Protein AF-A0A9P9Z8H8-F1 (afdb_monomer)

Foldseek 3Di:
DQAAAWAALCWADDPNDIFHDDPPPVQLNTDHDDDCPPPDWAFDPPDDADPFKTKTWDWDDQDGRRRWTKIWIWMWGADPVFGIKIKIKIFTQDQFWGFGKDKDWDWWAQPDQFQQQKKKAFQFQKKFDADPRNRAGDDMDGCPPHLNDRNVIDGCHPPFFFIKTFPGDADPVQKGWMWIAHPVGKTKIKIWHNQQGIWGWGQQCVVPPCGRSTITTMRMSADHNCSHVVGRTDTAHNRRMDMIMMRMDID

Nearest PDB structures (foldseek):
  3mwx-assembly2_B  TM=8.597E-01  e=5.877E-17  Bacillus subtilis
  4rnl-assembly4_D  TM=8.341E-01  e=2.582E-16  Streptomyces platensis
  3k25-assembly2_B  TM=8.579E-01  e=5.262E-13  Synechocystis sp. PCC 6803

Structure (mmCIF, N/CA/C/O backbone):
data_AF-A0A9P9Z8H8-F1
#
_entry.id   AF-A0A9P9Z8H8-F1
#
loop_
_atom_site.group_PDB
_atom_site.id
_atom_site.type_symbol
_atom_site.label_atom_id
_atom_site.label_alt_id
_atom_site.label_comp_id
_atom_site.label_asym_id
_atom_site.label_entity_id
_atom_site.label_seq_id
_atom_site.pdbx_PDB_ins_code
_atom_site.Cartn_x
_atom_site.Cartn_y
_atom_site.Cartn_z
_atom_site.occupancy
_atom_site.B_iso_or_equiv
_atom_site.auth_seq_id
_atom_site.auth_comp_id
_atom_site.auth_asym_id
_atom_site.auth_atom_id
_atom_site.pdbx_PDB_model_num
ATOM 1 N N . MET A 1 1 ? -2.712 4.284 6.615 1.00 96.50 1 MET A N 1
ATOM 2 C CA . MET A 1 1 ? -3.170 3.748 7.923 1.00 96.50 1 MET A CA 1
ATOM 3 C C . MET A 1 1 ? -4.263 4.639 8.487 1.00 96.50 1 MET A C 1
ATOM 5 O O . MET A 1 1 ? -4.070 5.852 8.499 1.00 96.50 1 MET A O 1
ATOM 9 N N . PRO A 1 2 ? -5.379 4.079 8.964 1.00 97.75 2 PRO A N 1
ATOM 10 C CA . PRO A 1 2 ? -5.601 2.647 9.173 1.00 97.75 2 PRO A CA 1
ATOM 11 C C . PRO A 1 2 ? -6.270 1.931 7.987 1.00 97.75 2 PRO A C 1
ATOM 13 O O . PRO A 1 2 ? -6.744 0.814 8.137 1.00 97.75 2 PRO A O 1
ATOM 16 N N . TRP A 1 3 ? -6.279 2.551 6.804 1.00 98.38 3 TRP A N 1
ATOM 17 C CA . TRP A 1 3 ? -6.536 1.875 5.531 1.00 98.38 3 TRP A CA 1
ATOM 18 C C . TRP A 1 3 ? -5.570 2.384 4.440 1.00 98.38 3 TRP A C 1
ATOM 20 O O . TRP A 1 3 ? -5.043 3.505 4.574 1.00 98.38 3 TRP A O 1
ATOM 30 N N . PRO A 1 4 ? -5.271 1.568 3.411 1.00 97.44 4 PRO A N 1
ATOM 31 C CA . PRO A 1 4 ? -4.693 2.004 2.143 1.00 97.44 4 PRO A CA 1
ATOM 32 C C . PRO A 1 4 ? -5.787 2.502 1.191 1.00 97.44 4 PRO A C 1
ATOM 34 O O . PRO A 1 4 ? -6.950 2.133 1.333 1.00 97.44 4 PRO A O 1
ATOM 37 N N . ASN A 1 5 ? -5.407 3.275 0.173 1.00 97.25 5 ASN A N 1
ATOM 38 C CA . ASN A 1 5 ? -6.319 3.692 -0.894 1.00 97.25 5 ASN A CA 1
ATOM 39 C C . ASN A 1 5 ? -7.628 4.325 -0.365 1.00 97.25 5 ASN A C 1
ATOM 41 O O . ASN A 1 5 ? -7.611 5.051 0.633 1.00 97.25 5 ASN A O 1
ATOM 45 N N . ARG A 1 6 ? -8.741 4.128 -1.075 1.00 98.12 6 ARG A N 1
ATOM 46 C CA . ARG A 1 6 ? -9.983 4.9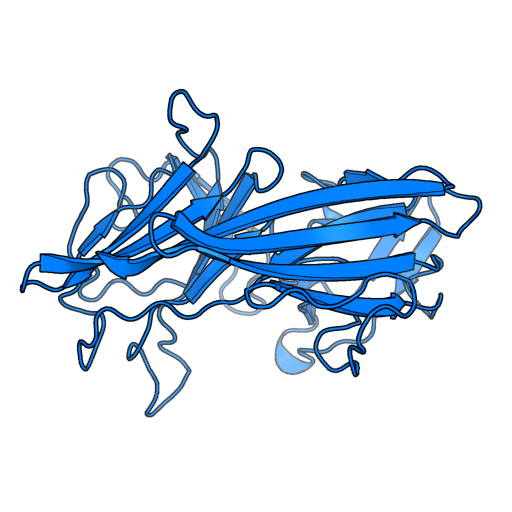03 -0.958 1.00 98.12 6 ARG A CA 1
ATOM 47 C C . ARG A 1 6 ? -11.018 4.237 -0.059 1.00 98.12 6 ARG A C 1
ATOM 49 O O . ARG A 1 6 ? -11.001 3.028 0.113 1.00 98.12 6 ARG A O 1
ATOM 56 N N . VAL A 1 7 ? -11.937 5.051 0.452 1.00 98.56 7 VAL A N 1
ATOM 57 C CA . VAL A 1 7 ? -13.239 4.669 1.007 1.00 98.56 7 VAL A CA 1
ATOM 58 C C . VAL A 1 7 ? -14.295 5.529 0.325 1.00 98.56 7 VAL A C 1
ATOM 60 O O . VAL A 1 7 ? -14.275 6.760 0.462 1.00 98.56 7 VAL A O 1
ATOM 63 N N . GLY A 1 8 ? -15.202 4.890 -0.408 1.00 98.44 8 GLY A N 1
ATOM 64 C CA . GLY A 1 8 ? -16.271 5.555 -1.144 1.00 98.44 8 GLY A CA 1
ATOM 65 C C . GLY A 1 8 ? -17.168 6.383 -0.227 1.00 98.44 8 GLY A C 1
ATOM 66 O O . GLY A 1 8 ? -17.644 5.909 0.802 1.00 98.44 8 GLY A O 1
ATOM 67 N N . ASP A 1 9 ? -17.358 7.656 -0.574 1.00 98.25 9 ASP A N 1
ATOM 68 C CA . ASP A 1 9 ? -18.143 8.647 0.178 1.00 98.25 9 ASP A CA 1
ATOM 69 C C . ASP A 1 9 ? -17.645 8.875 1.618 1.00 98.25 9 ASP A C 1
ATOM 71 O O . ASP A 1 9 ? -18.304 9.545 2.415 1.00 98.25 9 ASP A O 1
ATOM 75 N N . GLY A 1 10 ? -16.471 8.332 1.967 1.00 98.06 10 GLY A N 1
ATOM 76 C CA . GLY A 1 10 ? -15.985 8.265 3.342 1.00 98.06 10 GLY A CA 1
ATOM 77 C C . GLY A 1 10 ? -16.920 7.488 4.274 1.00 98.06 10 GLY A C 1
ATOM 78 O O . GLY A 1 10 ? -16.777 7.600 5.487 1.00 98.06 10 GLY A O 1
ATOM 79 N N . ARG A 1 11 ? -17.888 6.735 3.740 1.00 98.25 11 ARG A N 1
ATOM 80 C CA . ARG A 1 11 ? -18.937 6.068 4.514 1.00 98.25 11 ARG A CA 1
ATOM 81 C C . ARG A 1 11 ? -18.700 4.583 4.572 1.00 98.25 11 ARG A C 1
ATOM 83 O O . ARG A 1 11 ? -18.475 3.948 3.550 1.00 98.25 11 ARG A O 1
ATOM 90 N N . TRP A 1 12 ? -18.819 4.021 5.760 1.00 98.12 12 TRP A N 1
ATOM 91 C CA . TRP A 1 12 ? -18.720 2.585 5.960 1.00 98.12 12 TRP A CA 1
ATOM 92 C C . TRP A 1 12 ? -19.529 2.170 7.188 1.00 98.12 12 TRP A C 1
ATOM 94 O O . TRP A 1 12 ? -19.968 3.015 7.968 1.00 98.12 12 TRP A O 1
ATOM 104 N N . THR A 1 13 ? -19.781 0.874 7.342 1.00 97.69 13 THR A N 1
ATOM 105 C CA . THR A 1 13 ? -20.600 0.352 8.439 1.00 97.69 13 THR A CA 1
ATOM 106 C C . THR A 1 13 ? -19.778 -0.605 9.275 1.00 97.69 13 THR A C 1
ATOM 108 O O . THR A 1 13 ? -19.249 -1.590 8.767 1.00 97.69 13 THR A O 1
ATOM 111 N N . TRP A 1 14 ? -19.731 -0.352 10.578 1.00 94.88 14 TRP A N 1
ATOM 112 C CA . TRP A 1 14 ? -19.123 -1.256 11.539 1.00 94.88 14 TRP A CA 1
ATOM 113 C C . TRP A 1 14 ? -20.177 -1.780 12.502 1.00 94.88 14 TRP A C 1
ATOM 115 O O . TRP A 1 14 ? -20.771 -1.006 13.250 1.00 94.88 14 TRP A O 1
ATOM 125 N N . ARG A 1 15 ? -20.420 -3.098 12.479 1.00 92.31 15 ARG A N 1
ATOM 126 C CA . ARG A 1 15 ? -21.371 -3.783 13.379 1.00 92.31 15 ARG A CA 1
ATOM 127 C C . ARG A 1 15 ? -22.744 -3.089 13.468 1.00 92.31 15 ARG A C 1
ATOM 129 O O . ARG A 1 15 ? -23.334 -2.993 14.537 1.00 92.31 15 ARG A O 1
ATOM 136 N N . GLY A 1 16 ? -23.245 -2.601 12.332 1.00 94.88 16 GLY A N 1
ATOM 137 C CA . GLY A 1 16 ? -24.537 -1.910 12.232 1.00 94.88 16 GLY A CA 1
ATOM 138 C C . GLY A 1 16 ? -24.500 -0.400 12.493 1.00 94.88 16 GLY A C 1
ATOM 139 O O . GLY A 1 16 ? -25.505 0.265 12.263 1.00 94.88 16 GLY A O 1
ATOM 140 N N . THR A 1 17 ? -23.359 0.161 12.898 1.00 95.88 17 THR A N 1
ATOM 141 C CA . THR A 1 17 ? -23.181 1.605 13.102 1.00 95.88 17 THR A CA 1
ATOM 142 C C . THR A 1 17 ? -22.517 2.236 11.882 1.00 95.88 17 THR A C 1
ATOM 144 O O . THR A 1 17 ? -21.439 1.808 11.463 1.00 95.88 17 THR A O 1
ATOM 147 N N . GLU A 1 18 ? -23.147 3.265 11.315 1.00 97.69 18 GLU A N 1
ATOM 148 C CA . GLU A 1 18 ? -22.551 4.058 10.237 1.00 97.69 18 GLU A CA 1
ATOM 149 C C . GLU A 1 18 ? -21.387 4.906 10.765 1.00 97.69 18 GLU A C 1
ATOM 151 O O . GLU A 1 18 ? -21.460 5.524 11.826 1.00 97.69 18 GLU A O 1
ATOM 156 N N . GLN A 1 19 ? -20.306 4.930 9.996 1.00 98.31 19 GLN A N 1
ATOM 157 C CA . GLN A 1 19 ? -19.106 5.709 10.240 1.00 98.31 19 GLN A CA 1
ATOM 158 C C . GLN A 1 19 ? -18.888 6.662 9.060 1.00 98.31 19 GLN A C 1
ATOM 160 O O . GLN A 1 19 ? -19.011 6.258 7.903 1.00 98.31 19 GLN A O 1
ATOM 165 N N . GLN A 1 20 ? -18.532 7.917 9.348 1.00 98.25 20 GLN A N 1
ATOM 166 C CA . GLN A 1 20 ? -18.258 8.947 8.341 1.00 98.25 20 GLN A CA 1
ATOM 167 C C . GLN A 1 20 ? -16.854 9.525 8.530 1.00 98.25 20 GLN A C 1
ATOM 169 O O . GLN A 1 20 ? -16.589 10.260 9.479 1.00 98.25 20 GLN A O 1
ATOM 174 N N . LEU A 1 21 ? -15.973 9.217 7.585 1.00 98.25 21 LEU A N 1
ATOM 175 C CA . LEU A 1 21 ? -14.621 9.751 7.468 1.00 98.25 21 LEU A CA 1
ATOM 176 C C . LEU A 1 21 ? -14.630 11.092 6.713 1.00 98.25 21 LEU A C 1
ATOM 178 O O . LEU A 1 21 ? -15.488 11.300 5.844 1.00 98.25 21 LEU A O 1
ATOM 182 N N . PRO A 1 22 ? -13.668 11.993 6.984 1.00 96.38 22 PRO A N 1
ATOM 183 C CA . PRO A 1 22 ? -13.476 13.192 6.178 1.00 96.38 22 PRO A CA 1
ATOM 184 C C . PRO A 1 22 ? -13.029 12.831 4.754 1.00 96.38 22 PRO A C 1
ATOM 186 O O . PRO A 1 22 ? -12.204 11.941 4.550 1.00 96.38 22 PRO A O 1
ATOM 189 N N . LEU A 1 23 ? -13.545 13.555 3.759 1.00 97.75 23 LEU A N 1
ATOM 190 C CA . LEU A 1 23 ? -13.156 13.371 2.360 1.00 97.75 23 LEU A CA 1
ATOM 191 C C . LEU A 1 23 ? -11.828 14.082 2.087 1.00 97.75 23 LEU A C 1
ATOM 193 O O . LEU A 1 23 ? -11.781 15.310 2.035 1.00 97.75 23 LEU A O 1
ATOM 197 N N . SER A 1 24 ? -10.756 13.314 1.891 1.00 96.00 24 SER A N 1
ATOM 198 C CA . SER A 1 24 ? -9.452 13.844 1.468 1.00 96.00 24 SER A CA 1
ATOM 199 C C . SER A 1 24 ? -9.319 13.971 -0.053 1.00 96.00 24 SER A C 1
ATOM 201 O O . SER A 1 24 ? -8.452 14.701 -0.525 1.00 96.00 24 SER A O 1
ATOM 203 N N . GLU A 1 25 ? -10.220 13.349 -0.823 1.00 96.00 25 GLU A N 1
ATOM 204 C CA . GLU A 1 25 ? -10.397 13.571 -2.263 1.00 96.00 25 GLU A CA 1
ATOM 205 C C . GLU A 1 25 ? -11.829 14.081 -2.550 1.00 96.00 25 GLU A C 1
ATOM 207 O O . GLU A 1 25 ? -12.668 13.314 -3.037 1.00 96.00 25 GLU A O 1
ATOM 212 N N . PRO A 1 26 ? -12.166 15.358 -2.266 1.00 96.62 26 PRO A N 1
ATOM 213 C CA . PRO A 1 26 ? -13.536 15.860 -2.415 1.00 96.62 26 PRO A CA 1
ATOM 214 C C . PRO A 1 26 ? -14.097 15.714 -3.835 1.00 96.62 26 PRO A C 1
ATOM 216 O O . PRO A 1 26 ? -15.251 15.328 -3.995 1.00 96.62 26 PRO A O 1
ATOM 219 N N . GLY A 1 27 ? -13.269 15.947 -4.862 1.00 96.69 27 GLY A N 1
ATOM 220 C CA . GLY A 1 27 ? -13.677 15.840 -6.269 1.00 96.69 27 GLY A CA 1
ATOM 221 C C . GLY A 1 27 ? -14.069 14.424 -6.703 1.00 96.69 27 GLY A C 1
ATOM 222 O O . GLY A 1 27 ? -14.924 14.276 -7.565 1.00 96.69 27 GLY A O 1
ATOM 223 N N . ARG A 1 28 ? -13.505 13.387 -6.068 1.00 96.12 28 ARG A N 1
ATOM 224 C CA . ARG A 1 28 ? -13.853 11.970 -6.308 1.00 96.12 28 ARG A CA 1
ATOM 225 C C . ARG A 1 28 ? -14.801 11.400 -5.248 1.00 96.12 28 ARG A C 1
ATOM 227 O O . ARG A 1 28 ? -15.210 10.241 -5.323 1.00 96.12 28 ARG A O 1
ATOM 234 N N . ARG A 1 29 ? -15.151 12.222 -4.252 1.00 97.94 29 ARG A N 1
ATOM 235 C CA . ARG A 1 29 ? -15.959 11.864 -3.082 1.00 97.94 29 ARG A CA 1
ATOM 236 C C . ARG A 1 29 ? -15.398 10.655 -2.334 1.00 97.94 29 ARG A C 1
ATOM 238 O O . ARG A 1 29 ? -16.140 9.722 -2.041 1.00 97.94 29 ARG A O 1
ATOM 245 N N . ASN A 1 30 ? -14.103 10.659 -2.026 1.00 98.25 30 ASN A N 1
ATOM 246 C CA . ASN A 1 30 ? -13.465 9.570 -1.281 1.00 98.25 30 ASN A CA 1
ATOM 247 C C . ASN A 1 30 ? -12.693 10.078 -0.060 1.00 98.25 30 ASN A C 1
ATOM 249 O O . ASN A 1 30 ? -12.133 11.179 -0.065 1.00 98.25 30 ASN A O 1
ATOM 253 N N . ALA A 1 31 ? -12.612 9.234 0.969 1.00 98.19 31 ALA A N 1
ATOM 254 C CA . ALA A 1 31 ? -11.577 9.332 1.992 1.00 98.19 31 ALA A CA 1
ATOM 255 C C . ALA A 1 31 ? -10.401 8.435 1.581 1.00 98.19 31 ALA A C 1
ATOM 257 O O . ALA A 1 31 ? -10.564 7.228 1.434 1.00 98.19 31 ALA A O 1
ATOM 258 N N . SER A 1 32 ? -9.223 9.012 1.368 1.00 97.38 32 SER A N 1
ATOM 259 C CA . SER A 1 32 ? -8.057 8.319 0.814 1.00 97.38 32 SER A CA 1
ATOM 260 C C . SER A 1 32 ? -6.837 8.371 1.739 1.00 97.38 32 SER A C 1
ATOM 262 O O . SER A 1 32 ? -6.521 9.423 2.302 1.00 97.38 32 SER A O 1
ATOM 264 N N . HIS A 1 33 ? -6.143 7.233 1.850 1.00 96.19 33 HIS A N 1
ATOM 265 C CA . HIS A 1 33 ? -4.861 7.024 2.541 1.00 96.19 33 HIS A CA 1
ATOM 266 C C . HIS A 1 33 ? -4.849 7.207 4.067 1.00 96.19 33 HIS A C 1
ATOM 268 O O . HIS A 1 33 ? -3.806 7.494 4.669 1.00 96.19 33 HIS A O 1
ATOM 274 N N . GLY A 1 34 ? -5.973 6.937 4.727 1.00 97.25 34 GLY A N 1
ATOM 275 C CA . GLY A 1 34 ? -6.014 6.871 6.181 1.00 97.25 34 GLY A CA 1
ATOM 276 C C . GLY A 1 34 ? -5.983 8.230 6.884 1.00 97.25 34 GLY A C 1
ATOM 277 O O . GLY A 1 34 ? -6.296 9.264 6.305 1.00 97.25 34 GLY A O 1
ATOM 278 N N . LEU A 1 35 ? -5.611 8.215 8.165 1.00 97.94 35 LEU A N 1
ATOM 279 C CA . LEU A 1 35 ? -5.764 9.349 9.089 1.00 97.94 35 LEU A CA 1
ATOM 280 C C . LEU A 1 35 ? -4.435 9.940 9.576 1.00 97.94 35 LEU A C 1
ATOM 282 O O . LEU A 1 35 ? -4.425 11.001 10.189 1.00 97.94 35 LEU A O 1
ATOM 286 N N . VAL A 1 36 ? -3.309 9.267 9.315 1.00 97.56 36 VAL A N 1
ATOM 287 C CA . VAL A 1 36 ? -1.993 9.648 9.871 1.00 97.56 36 VAL A CA 1
ATOM 288 C C . VAL A 1 36 ? -0.944 10.007 8.817 1.00 97.56 36 VAL A C 1
ATOM 290 O O . VAL A 1 36 ? 0.220 10.202 9.160 1.00 97.56 36 VAL A O 1
ATOM 293 N N . ARG A 1 37 ? -1.335 10.131 7.538 1.00 94.69 37 ARG A N 1
ATOM 294 C CA . ARG A 1 37 ? -0.424 10.494 6.433 1.00 94.69 37 ARG A CA 1
ATOM 295 C C . ARG A 1 37 ? 0.262 11.848 6.651 1.00 94.69 37 ARG A C 1
ATOM 297 O O . ARG A 1 37 ? 1.415 12.008 6.274 1.00 94.69 37 ARG A O 1
ATOM 304 N N . TRP A 1 38 ? -0.444 12.800 7.260 1.00 94.25 38 TRP A N 1
ATOM 305 C CA . TRP A 1 38 ? 0.055 14.154 7.542 1.00 94.25 38 TRP A CA 1
ATOM 306 C C . TRP A 1 38 ? 0.352 14.396 9.025 1.00 94.25 38 TRP A C 1
ATOM 308 O O . TRP A 1 38 ? 0.641 15.522 9.422 1.00 94.25 38 TRP A O 1
ATOM 318 N N . ALA A 1 39 ? 0.258 13.360 9.861 1.00 96.75 39 ALA A N 1
ATOM 319 C CA . ALA A 1 39 ? 0.579 13.482 11.274 1.00 96.75 39 ALA A CA 1
ATOM 320 C C . ALA A 1 39 ? 2.099 13.568 11.474 1.00 96.75 39 ALA A C 1
ATOM 322 O O . ALA A 1 39 ? 2.874 13.006 10.701 1.00 96.75 39 ALA A O 1
ATOM 323 N N . SER A 1 40 ? 2.539 14.241 12.536 1.00 97.00 40 SER A N 1
ATOM 324 C CA . SER A 1 40 ? 3.948 14.230 12.930 1.00 97.00 40 SER A CA 1
ATOM 325 C C . SER A 1 40 ? 4.272 12.951 13.695 1.00 97.00 40 SER A C 1
ATOM 327 O O . SER A 1 40 ? 3.820 12.762 14.824 1.00 97.00 40 SER A O 1
ATOM 329 N N . TRP A 1 41 ? 5.091 12.100 13.090 1.00 97.75 41 TRP A N 1
ATOM 330 C CA . TRP A 1 41 ? 5.642 10.912 13.730 1.00 97.75 41 TRP A CA 1
ATOM 331 C C . TRP A 1 41 ? 6.866 11.290 14.563 1.00 97.75 41 TRP A C 1
ATOM 333 O O . TRP A 1 41 ? 7.644 12.162 14.173 1.00 97.75 41 TRP A O 1
ATOM 343 N N . ARG A 1 42 ? 7.033 10.662 15.726 1.00 97.25 42 ARG A N 1
ATOM 344 C CA . ARG A 1 42 ? 8.134 10.955 16.657 1.00 97.25 42 ARG A CA 1
ATOM 345 C C . ARG A 1 42 ? 8.891 9.681 17.009 1.00 97.25 42 ARG A C 1
ATOM 347 O O . ARG A 1 42 ? 8.273 8.621 16.990 1.00 97.25 42 ARG A O 1
ATOM 354 N N . PRO A 1 43 ? 10.183 9.754 17.366 1.00 96.69 43 PRO A N 1
ATOM 355 C CA . PRO A 1 43 ? 10.881 8.612 17.945 1.00 96.69 43 PRO A CA 1
ATOM 356 C C . PRO A 1 43 ? 10.085 8.016 19.111 1.00 96.69 43 PRO A C 1
ATOM 358 O O . PRO A 1 43 ? 9.547 8.760 19.936 1.00 96.69 43 PRO A O 1
ATOM 361 N N . VAL A 1 44 ? 9.982 6.688 19.163 1.00 95.06 44 VAL A N 1
ATOM 362 C CA . VAL A 1 44 ? 9.289 6.003 20.262 1.00 95.06 44 VAL A CA 1
ATOM 363 C C . VAL A 1 44 ? 10.181 6.056 21.511 1.00 95.06 44 VAL A C 1
ATOM 365 O O . VAL A 1 44 ? 11.302 5.560 21.439 1.00 95.06 44 VAL A O 1
ATOM 368 N N . PRO A 1 45 ? 9.728 6.631 22.646 1.00 85.94 45 PRO A N 1
ATOM 369 C CA . PRO A 1 45 ? 10.594 6.888 23.805 1.00 85.94 45 PRO A CA 1
ATOM 370 C C . PRO A 1 45 ? 11.317 5.655 24.361 1.00 85.94 45 PRO A C 1
ATOM 372 O O . PRO A 1 45 ? 12.471 5.759 24.763 1.00 85.94 45 PRO A O 1
ATOM 375 N N . ASP A 1 46 ? 10.659 4.494 24.337 1.00 87.81 46 ASP A N 1
ATOM 376 C CA . ASP A 1 46 ? 11.185 3.241 24.896 1.00 87.81 46 ASP A CA 1
ATOM 377 C C . ASP A 1 46 ? 11.919 2.371 23.860 1.00 87.81 46 ASP A C 1
ATOM 379 O O . ASP A 1 46 ? 12.269 1.224 24.134 1.00 87.81 46 ASP A O 1
ATOM 383 N N . VAL A 1 47 ? 12.152 2.898 22.653 1.00 89.19 47 VAL A N 1
ATOM 384 C CA . VAL A 1 47 ? 12.914 2.225 21.597 1.00 89.19 47 VAL A CA 1
ATOM 385 C C . VAL A 1 47 ? 14.116 3.092 21.252 1.00 89.19 47 VAL A C 1
ATOM 387 O O . VAL A 1 47 ? 14.007 4.073 20.516 1.00 89.19 47 VAL A O 1
ATOM 390 N N . ALA A 1 48 ? 15.279 2.726 21.794 1.00 84.00 48 ALA A N 1
ATOM 391 C CA . ALA A 1 48 ? 16.524 3.406 21.465 1.00 84.00 48 ALA A CA 1
ATOM 392 C C . ALA A 1 48 ? 16.827 3.259 19.959 1.00 84.00 48 ALA A C 1
ATOM 394 O O . ALA A 1 48 ? 16.680 2.157 19.420 1.00 84.00 48 ALA A O 1
ATOM 395 N N . PRO A 1 49 ? 17.243 4.336 19.268 1.00 83.31 49 PRO A N 1
ATOM 396 C CA . PRO A 1 49 ? 17.720 4.221 17.897 1.00 83.31 49 PRO A CA 1
ATOM 397 C C . PRO A 1 49 ? 18.978 3.347 17.854 1.00 83.31 49 PRO A C 1
ATOM 399 O O . PRO A 1 49 ? 19.821 3.416 18.751 1.00 83.31 49 PRO A O 1
ATOM 402 N N . ALA A 1 50 ? 19.095 2.541 16.803 1.00 89.25 50 ALA A N 1
ATOM 403 C CA . ALA A 1 50 ? 20.330 1.845 16.464 1.00 89.25 50 ALA A CA 1
ATOM 404 C C . ALA A 1 50 ? 21.103 2.660 15.415 1.00 89.25 50 ALA A C 1
ATOM 406 O O . ALA A 1 50 ? 20.561 3.602 14.835 1.00 89.25 50 ALA A O 1
ATOM 407 N N . GLU A 1 51 ? 22.360 2.298 15.150 1.00 92.88 51 GLU A N 1
ATOM 408 C CA . GLU A 1 51 ? 23.158 2.955 14.100 1.00 92.88 51 GLU A CA 1
ATOM 409 C C . GLU A 1 51 ? 22.507 2.834 12.713 1.00 92.88 51 GLU A C 1
ATOM 411 O O . GLU A 1 51 ? 22.632 3.730 11.881 1.00 92.88 51 GLU A O 1
ATOM 416 N N . ASP A 1 52 ? 21.774 1.747 12.487 1.00 96.06 52 ASP A N 1
ATOM 417 C CA . ASP A 1 52 ? 21.185 1.354 11.215 1.00 96.06 52 ASP A CA 1
ATOM 418 C C . ASP A 1 52 ? 19.652 1.251 11.263 1.00 96.06 52 ASP A C 1
ATOM 420 O O . ASP A 1 52 ? 19.033 0.826 10.287 1.00 96.06 52 ASP A O 1
ATOM 424 N N . ALA A 1 53 ? 19.011 1.659 12.365 1.00 97.12 53 ALA A N 1
ATOM 425 C CA . ALA A 1 53 ? 17.561 1.585 12.495 1.00 97.12 53 ALA A CA 1
ATOM 426 C C . ALA A 1 53 ? 16.939 2.721 13.313 1.00 97.12 53 ALA A C 1
ATOM 428 O O . ALA A 1 53 ? 17.443 3.137 14.357 1.00 97.12 53 ALA A O 1
ATOM 429 N N . VAL A 1 54 ? 15.758 3.161 12.876 1.00 97.50 54 VAL A N 1
ATOM 430 C CA . VAL A 1 54 ? 14.926 4.139 13.583 1.00 97.50 54 VAL A CA 1
ATOM 431 C C . VAL A 1 54 ? 13.484 3.654 13.666 1.00 97.50 54 VAL A C 1
ATOM 433 O O . VAL A 1 54 ? 12.918 3.174 12.683 1.00 97.50 54 VAL A O 1
ATOM 436 N N . THR A 1 55 ? 12.874 3.805 14.843 1.00 98.31 55 THR A N 1
ATOM 437 C CA . THR A 1 55 ? 11.443 3.550 15.045 1.00 98.31 55 THR A CA 1
ATOM 438 C C . THR A 1 55 ? 10.723 4.850 15.352 1.00 98.31 55 THR A C 1
ATOM 440 O O . THR A 1 55 ? 11.024 5.532 16.333 1.00 98.31 55 THR A O 1
ATOM 443 N N . LEU A 1 56 ? 9.750 5.176 14.509 1.00 98.19 56 LEU A N 1
ATOM 444 C CA . LEU A 1 56 ? 8.881 6.331 14.663 1.00 98.19 56 LEU A CA 1
ATOM 445 C C . LEU A 1 56 ? 7.476 5.854 15.020 1.00 98.19 56 LEU A C 1
ATOM 447 O O . LEU A 1 56 ? 6.992 4.883 14.447 1.00 98.19 56 LEU A O 1
ATOM 451 N N . GLY A 1 57 ? 6.806 6.551 15.929 1.00 98.38 57 GLY A N 1
ATOM 452 C CA . GLY A 1 57 ? 5.448 6.253 16.353 1.00 98.38 57 GLY A CA 1
ATOM 453 C C . GLY A 1 57 ? 4.522 7.462 16.316 1.00 98.38 57 GLY A C 1
ATOM 454 O O . GLY A 1 57 ? 4.951 8.620 16.365 1.00 98.38 57 GLY A O 1
ATOM 455 N N . VAL A 1 58 ? 3.228 7.167 16.249 1.00 98.50 58 VAL A N 1
ATOM 456 C CA . VAL A 1 58 ? 2.134 8.126 16.398 1.00 98.50 58 VAL A CA 1
ATOM 457 C C . VAL A 1 58 ? 0.956 7.440 17.085 1.00 98.50 58 VAL A C 1
ATOM 459 O O . VAL A 1 58 ? 0.588 6.318 16.738 1.00 98.50 58 VAL A O 1
ATOM 462 N N . ARG A 1 59 ? 0.334 8.127 18.047 1.00 98.31 59 ARG A N 1
ATOM 463 C CA . ARG A 1 59 ? -0.949 7.697 18.605 1.00 98.31 59 ARG A CA 1
ATOM 464 C C . ARG A 1 59 ? -2.081 8.262 17.756 1.00 98.31 59 ARG A C 1
ATOM 466 O O . ARG A 1 59 ? -2.295 9.474 17.732 1.00 98.31 59 ARG A O 1
ATOM 473 N N . LEU A 1 60 ? -2.803 7.386 17.068 1.00 98.44 60 LEU A N 1
ATOM 474 C CA . LEU A 1 60 ? -4.057 7.722 16.408 1.00 98.44 60 LEU A CA 1
ATOM 475 C C . LEU A 1 60 ? -5.156 7.748 17.468 1.00 98.44 60 LEU A C 1
ATOM 477 O O . LEU A 1 60 ? -5.519 6.705 18.001 1.00 98.44 60 LEU A O 1
ATOM 481 N N . MET A 1 61 ? -5.666 8.934 17.783 1.00 98.38 61 MET A N 1
ATOM 482 C CA . MET A 1 61 ? -6.802 9.084 18.692 1.00 98.38 61 MET A CA 1
ATOM 483 C C . MET A 1 61 ? -8.110 8.720 17.984 1.00 98.38 61 MET A C 1
ATOM 485 O O . MET A 1 61 ? -8.257 8.969 16.783 1.00 98.38 61 MET A O 1
ATOM 489 N N . ALA A 1 62 ? -9.068 8.185 18.744 1.00 98.06 62 ALA A N 1
ATOM 490 C CA . ALA A 1 62 ? -10.440 8.033 18.272 1.00 98.06 62 ALA A CA 1
ATOM 491 C C . ALA A 1 62 ? -11.006 9.389 17.809 1.00 98.06 62 ALA A C 1
ATOM 493 O O . ALA A 1 62 ? -10.787 10.421 18.448 1.00 98.06 62 ALA A O 1
ATOM 494 N N . GLN A 1 63 ? -11.725 9.385 16.690 1.00 97.50 63 GLN A N 1
ATOM 495 C CA . GLN A 1 63 ? -12.280 10.579 16.050 1.00 97.50 63 GLN A CA 1
ATOM 496 C C . GLN A 1 63 ? -13.516 10.220 15.200 1.00 97.50 63 GLN A C 1
ATOM 498 O O . GLN A 1 63 ? -13.792 9.034 15.004 1.00 97.50 63 GLN A O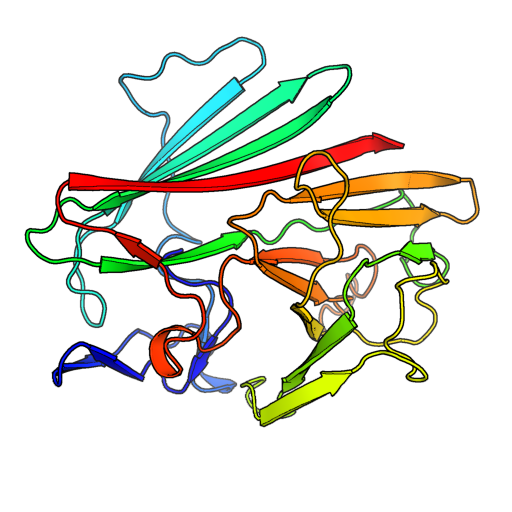 1
ATOM 503 N N . PRO A 1 64 ? -14.292 11.196 14.688 1.00 96.19 64 PRO A N 1
ATOM 504 C CA . PRO A 1 64 ? -15.449 10.905 13.841 1.00 96.19 64 PRO A CA 1
ATOM 505 C C . PRO A 1 64 ? -15.108 9.972 12.668 1.00 96.19 64 PRO A C 1
ATOM 507 O O . PRO A 1 64 ? -14.117 10.175 11.966 1.00 96.19 64 PRO A O 1
ATOM 510 N N . GLY A 1 65 ? -15.914 8.921 12.493 1.00 97.12 65 GLY A N 1
ATOM 511 C CA . GLY A 1 65 ? -15.704 7.882 11.479 1.00 97.12 65 GLY A CA 1
ATOM 512 C C . GLY A 1 65 ? -14.646 6.831 11.824 1.00 97.12 65 GLY A C 1
ATOM 513 O O . GLY A 1 65 ? -14.451 5.896 11.046 1.00 97.12 65 GLY A O 1
ATOM 514 N N . TRP A 1 66 ? -13.966 6.975 12.966 1.00 98.19 66 TRP A N 1
ATOM 515 C CA . TRP A 1 66 ? -12.951 6.052 13.463 1.00 98.19 66 TRP A CA 1
ATOM 516 C C . TRP A 1 66 ? -12.918 6.022 15.008 1.00 98.19 66 TRP A C 1
ATOM 518 O O . TRP A 1 66 ? -12.125 6.732 15.632 1.00 98.19 66 TRP A O 1
ATOM 528 N N . PRO A 1 67 ? -13.762 5.208 15.665 1.00 97.44 67 PRO A N 1
ATOM 529 C CA . PRO A 1 67 ? -13.888 5.179 17.127 1.00 97.44 67 PRO A CA 1
ATOM 530 C C . PRO A 1 67 ? -12.760 4.447 17.886 1.00 97.44 67 PRO A C 1
ATOM 532 O O . PRO A 1 67 ? -12.890 4.237 19.091 1.00 97.44 67 PRO A O 1
ATOM 535 N N . TRP A 1 68 ? -11.648 4.075 17.240 1.00 98.62 68 TRP A N 1
ATOM 536 C CA . TRP A 1 68 ? -10.539 3.371 17.901 1.00 98.62 68 TRP A CA 1
ATOM 537 C C . TRP A 1 68 ? -9.343 4.270 18.169 1.00 98.62 68 TRP A C 1
ATOM 539 O O . TRP A 1 68 ? -8.931 5.055 17.316 1.00 98.62 68 TRP A O 1
ATOM 549 N N . THR A 1 69 ? -8.732 4.084 19.337 1.00 98.75 69 THR A N 1
ATOM 550 C CA . THR A 1 69 ? -7.413 4.639 19.638 1.00 98.75 69 THR A CA 1
ATOM 551 C C . THR A 1 69 ? -6.358 3.567 19.388 1.00 98.75 69 THR A C 1
ATOM 553 O O . THR A 1 69 ? -6.481 2.444 19.877 1.00 98.75 69 THR A O 1
ATOM 556 N N . MET A 1 70 ? -5.315 3.896 18.627 1.00 98.75 70 MET A N 1
ATOM 557 C CA . MET A 1 70 ? -4.250 2.954 18.276 1.00 98.75 70 MET A CA 1
ATOM 558 C C . MET A 1 70 ? -2.871 3.592 18.407 1.00 98.75 70 MET A C 1
ATOM 560 O O . MET A 1 70 ? -2.676 4.741 18.012 1.00 98.75 70 MET A O 1
ATOM 564 N N . ASP A 1 71 ? -1.902 2.819 18.890 1.00 98.56 71 ASP A N 1
ATOM 565 C CA . ASP A 1 71 ? -0.486 3.158 18.756 1.00 98.56 71 ASP A CA 1
ATOM 566 C C . ASP A 1 71 ? 0.043 2.556 17.458 1.00 98.56 71 ASP A C 1
ATOM 568 O O . ASP A 1 71 ? 0.040 1.338 17.276 1.00 98.56 71 ASP A O 1
ATOM 572 N N . LEU A 1 72 ? 0.479 3.418 16.545 1.00 98.69 72 LEU A N 1
ATOM 573 C CA . LEU A 1 72 ? 1.061 3.030 15.268 1.00 98.69 72 LEU A CA 1
ATOM 574 C C . LEU A 1 72 ? 2.569 3.252 15.331 1.00 98.69 72 LEU A C 1
ATOM 576 O O . LEU A 1 72 ? 3.012 4.294 15.819 1.00 98.69 72 LEU A O 1
ATOM 580 N N . ALA A 1 73 ? 3.351 2.313 14.809 1.00 98.38 73 ALA A N 1
ATOM 581 C CA . ALA A 1 73 ? 4.794 2.466 14.690 1.00 98.38 73 ALA A CA 1
ATOM 582 C C . ALA A 1 73 ? 5.311 1.987 13.329 1.00 98.38 73 ALA A C 1
ATOM 584 O O . ALA A 1 73 ? 4.766 1.075 12.710 1.00 98.38 73 ALA A O 1
ATOM 585 N N . MET A 1 74 ? 6.374 2.640 12.874 1.00 98.38 74 MET A N 1
ATOM 586 C CA . MET A 1 74 ? 7.119 2.335 11.662 1.00 98.38 74 MET A CA 1
ATOM 587 C C . MET A 1 74 ? 8.591 2.212 12.041 1.00 98.38 74 MET A C 1
ATOM 589 O O . MET A 1 74 ? 9.198 3.186 12.489 1.00 98.38 74 MET A O 1
ATOM 593 N N . THR A 1 75 ? 9.163 1.030 11.854 1.00 98.38 75 THR A N 1
ATOM 594 C CA . THR A 1 75 ? 10.601 0.797 12.001 1.00 98.38 75 THR A CA 1
ATOM 595 C C . THR A 1 75 ? 11.233 0.715 10.624 1.00 98.38 75 THR A C 1
ATOM 597 O O . THR A 1 75 ? 10.822 -0.111 9.809 1.00 98.38 75 THR A O 1
ATOM 600 N N . TYR A 1 76 ? 12.241 1.547 10.386 1.00 98.31 76 TYR A N 1
ATOM 601 C CA . TYR A 1 76 ? 13.098 1.510 9.206 1.00 98.31 76 TYR A CA 1
ATOM 602 C C . TYR A 1 76 ? 14.457 0.974 9.641 1.00 98.31 76 TYR A C 1
ATOM 604 O O . TYR A 1 76 ? 15.061 1.558 10.537 1.00 98.31 76 TYR A O 1
ATOM 612 N N . ALA A 1 77 ? 14.913 -0.120 9.037 1.00 98.06 77 ALA A N 1
ATOM 613 C CA . ALA A 1 77 ? 16.211 -0.731 9.309 1.00 98.06 77 ALA A CA 1
ATOM 614 C C . ALA A 1 77 ? 16.982 -0.912 7.999 1.00 98.06 77 ALA A C 1
ATOM 616 O O . ALA A 1 77 ? 16.420 -1.406 7.020 1.00 98.06 77 ALA A O 1
ATOM 617 N N . LEU A 1 78 ? 18.246 -0.506 7.975 1.00 97.62 78 LEU A N 1
ATOM 618 C CA . LEU A 1 78 ? 19.124 -0.592 6.818 1.00 97.62 78 LEU A CA 1
ATOM 619 C C . LEU A 1 78 ? 20.171 -1.679 7.044 1.00 97.62 78 LEU A C 1
ATOM 621 O O . LEU A 1 78 ? 20.825 -1.722 8.072 1.00 97.62 78 LEU A O 1
ATOM 625 N N . ASP A 1 79 ? 20.365 -2.539 6.058 1.00 95.69 79 ASP A N 1
ATOM 626 C CA . ASP A 1 79 ? 21.359 -3.603 6.112 1.00 95.69 79 ASP A CA 1
ATOM 627 C C . ASP A 1 79 ? 22.135 -3.634 4.794 1.00 95.69 79 ASP A C 1
ATOM 629 O O . ASP A 1 79 ? 21.548 -3.564 3.713 1.00 95.69 79 ASP A O 1
ATOM 633 N N . ALA A 1 80 ? 23.462 -3.743 4.874 1.00 91.12 80 ALA A N 1
ATOM 634 C CA . ALA A 1 80 ? 24.327 -3.682 3.696 1.00 91.12 80 ALA A CA 1
ATOM 635 C C . ALA A 1 80 ? 24.054 -4.805 2.675 1.00 91.12 80 ALA A C 1
ATOM 637 O O . ALA A 1 80 ? 24.261 -4.604 1.482 1.00 91.12 80 ALA A O 1
ATOM 638 N N . GLY A 1 81 ? 23.589 -5.977 3.123 1.00 88.50 81 GLY A N 1
ATOM 639 C CA . GLY A 1 81 ? 23.259 -7.111 2.257 1.00 88.50 81 GLY A CA 1
ATOM 640 C C . GLY A 1 81 ? 21.771 -7.232 1.915 1.00 88.50 81 GLY A C 1
ATOM 641 O O . GLY A 1 81 ? 21.428 -7.854 0.911 1.00 88.50 81 GLY A O 1
ATOM 642 N N . ARG A 1 82 ? 20.878 -6.666 2.738 1.00 89.00 82 ARG A N 1
ATOM 643 C CA . ARG A 1 82 ? 19.414 -6.825 2.627 1.00 89.00 82 ARG A CA 1
ATOM 644 C C . ARG A 1 82 ? 18.663 -5.540 2.281 1.00 89.00 82 ARG A C 1
ATOM 646 O O . ARG A 1 82 ? 17.444 -5.593 2.134 1.00 89.00 82 ARG A O 1
ATOM 653 N N . GLY A 1 83 ? 19.358 -4.415 2.138 1.00 96.56 83 GLY A N 1
ATOM 654 C CA . GLY A 1 83 ? 18.762 -3.124 1.813 1.00 96.56 83 GLY A CA 1
ATOM 655 C C . GLY A 1 83 ? 17.904 -2.560 2.947 1.00 96.56 83 GLY A C 1
ATOM 656 O O . GLY A 1 83 ? 18.172 -2.782 4.128 1.00 96.56 83 GLY A O 1
ATOM 657 N N . LEU A 1 84 ? 16.872 -1.801 2.582 1.00 98.25 84 LEU A N 1
ATOM 658 C CA . LEU A 1 84 ? 15.917 -1.230 3.525 1.00 98.25 84 LEU A CA 1
ATOM 659 C C . LEU A 1 84 ? 14.858 -2.273 3.891 1.00 98.25 84 LEU A C 1
ATOM 661 O O . LEU A 1 84 ? 14.207 -2.829 3.014 1.00 98.25 84 LEU A O 1
ATOM 665 N N . SER A 1 85 ? 14.618 -2.468 5.181 1.00 98.38 85 SER A N 1
ATOM 666 C CA . SER A 1 85 ? 13.460 -3.184 5.715 1.00 98.38 85 SER A CA 1
ATOM 667 C C . SER A 1 85 ? 12.556 -2.216 6.467 1.00 98.38 85 SER A C 1
ATOM 669 O O . SER A 1 85 ? 13.018 -1.412 7.276 1.00 98.38 85 SER A O 1
ATOM 671 N N . VAL A 1 86 ? 11.257 -2.321 6.224 1.00 98.69 86 VAL A N 1
ATOM 672 C CA . VAL A 1 86 ? 10.220 -1.513 6.857 1.00 98.69 86 VAL A CA 1
ATOM 673 C C . VAL A 1 86 ? 9.255 -2.438 7.582 1.00 98.69 86 VAL A C 1
ATOM 675 O O . VAL A 1 86 ? 8.660 -3.331 6.983 1.00 98.69 86 VAL A O 1
ATOM 678 N N . THR A 1 87 ? 9.091 -2.223 8.885 1.00 98.75 87 THR A N 1
ATOM 679 C CA . THR A 1 87 ? 8.099 -2.924 9.707 1.00 98.75 87 THR A CA 1
ATOM 680 C C . THR A 1 87 ? 7.054 -1.930 10.183 1.00 98.75 87 THR A C 1
ATOM 682 O O . THR A 1 87 ? 7.381 -0.978 10.888 1.00 98.75 87 THR A O 1
ATOM 685 N N . ALA A 1 88 ? 5.801 -2.156 9.803 1.00 98.69 88 ALA A N 1
ATOM 686 C CA . ALA A 1 88 ? 4.654 -1.400 10.280 1.00 98.69 88 ALA A CA 1
ATOM 687 C C . ALA A 1 88 ? 3.951 -2.182 11.386 1.00 98.69 88 ALA A C 1
ATOM 689 O O . ALA A 1 88 ? 3.671 -3.370 11.214 1.00 98.69 88 ALA A O 1
ATOM 690 N N . THR A 1 89 ? 3.627 -1.523 12.495 1.00 98.75 89 THR A N 1
ATOM 691 C CA . THR A 1 89 ? 2.822 -2.110 13.567 1.00 98.75 89 THR A CA 1
ATOM 692 C C . THR A 1 89 ? 1.667 -1.205 13.962 1.00 98.75 89 THR A C 1
ATOM 694 O O . THR A 1 89 ? 1.737 0.022 13.853 1.00 98.75 89 THR A O 1
ATOM 697 N N . ALA A 1 90 ? 0.582 -1.829 14.413 1.00 98.75 90 ALA A N 1
ATOM 698 C CA . ALA A 1 90 ? -0.588 -1.135 14.928 1.00 98.75 90 ALA A CA 1
ATOM 699 C C . ALA A 1 90 ? -1.130 -1.883 16.142 1.00 98.75 90 ALA A C 1
ATOM 701 O O . ALA A 1 90 ? -1.653 -2.990 16.011 1.00 98.75 90 ALA A O 1
ATOM 702 N N . ARG A 1 91 ? -0.988 -1.281 17.322 1.00 98.75 91 ARG A N 1
ATOM 703 C CA . ARG A 1 91 ? -1.514 -1.803 18.580 1.00 98.75 91 ARG A CA 1
ATOM 704 C C . ARG A 1 91 ? -2.856 -1.159 18.887 1.00 98.75 91 ARG A C 1
ATOM 706 O O . ARG A 1 91 ? -2.958 0.067 18.934 1.00 98.75 91 ARG A O 1
ATOM 713 N N . ASN A 1 92 ? -3.869 -1.980 19.133 1.00 98.81 92 ASN A N 1
ATOM 714 C CA . ASN A 1 92 ? -5.185 -1.499 19.532 1.00 98.81 92 ASN A CA 1
ATOM 715 C C . ASN A 1 92 ? -5.203 -1.161 21.032 1.00 98.81 92 ASN A C 1
ATOM 717 O O . ASN A 1 92 ? -4.884 -2.010 21.866 1.00 98.81 92 ASN A O 1
ATOM 721 N N . LEU A 1 93 ? -5.565 0.079 21.370 1.00 98.75 93 LEU A N 1
ATOM 722 C CA . LEU A 1 93 ? -5.699 0.553 22.753 1.00 98.75 93 LEU A CA 1
ATOM 723 C C . LEU A 1 93 ? -7.159 0.675 23.207 1.00 98.75 93 LEU A C 1
ATOM 725 O O . LEU A 1 93 ? -7.412 1.066 24.344 1.00 98.75 93 LEU A O 1
ATOM 729 N N . SER A 1 94 ? -8.109 0.383 22.324 1.00 98.50 94 SER A N 1
ATOM 730 C CA . SER A 1 94 ? -9.535 0.370 22.628 1.00 98.50 94 SER A CA 1
ATOM 731 C C . SER A 1 94 ? -9.984 -0.994 23.165 1.00 98.50 94 SER A C 1
ATOM 733 O O . SER A 1 94 ? -9.300 -2.004 23.013 1.00 98.50 94 SER A O 1
ATOM 735 N N . GLU A 1 95 ? -11.171 -1.018 23.771 1.00 97.75 95 GLU A N 1
ATOM 736 C CA . GLU A 1 95 ? -11.793 -2.219 24.357 1.00 97.75 95 GLU A CA 1
ATOM 737 C C . GLU A 1 95 ? -12.512 -3.105 23.325 1.00 97.75 95 GLU A C 1
ATOM 739 O O . GLU A 1 95 ? -12.955 -4.205 23.644 1.00 97.75 95 GLU A O 1
ATOM 744 N N . GLU A 1 96 ? -12.601 -2.653 22.072 1.00 97.50 96 GLU A N 1
ATOM 745 C CA . GLU A 1 96 ? -13.210 -3.392 20.967 1.00 97.50 96 GLU A CA 1
ATOM 746 C C . GLU A 1 96 ? -12.199 -3.672 19.859 1.00 97.50 96 GLU A C 1
ATOM 748 O O . GLU A 1 96 ? -11.326 -2.845 19.587 1.00 97.50 96 GLU A O 1
ATOM 753 N N . ALA A 1 97 ? -12.362 -4.805 19.170 1.00 98.25 97 ALA A N 1
ATOM 754 C CA . ALA A 1 97 ? -11.566 -5.140 17.996 1.00 98.25 97 ALA A CA 1
ATOM 755 C C . ALA A 1 97 ? -11.666 -4.045 16.920 1.00 98.25 97 ALA A C 1
ATOM 757 O O . ALA A 1 97 ? -12.765 -3.595 16.585 1.00 98.25 97 ALA A O 1
ATOM 758 N N . ALA A 1 98 ? -10.517 -3.635 16.382 1.00 98.38 98 ALA A N 1
ATOM 759 C CA . ALA A 1 98 ? -10.414 -2.592 15.369 1.00 98.38 98 ALA A CA 1
ATOM 760 C C . ALA A 1 98 ? -10.216 -3.212 13.975 1.00 98.38 98 ALA A C 1
ATOM 762 O O . ALA A 1 98 ? -9.247 -3.957 13.798 1.00 98.38 98 ALA A O 1
ATOM 763 N N . PRO A 1 99 ? -11.069 -2.919 12.974 1.00 98.19 99 PRO A N 1
ATOM 764 C CA . PRO A 1 99 ? -10.755 -3.248 11.586 1.00 98.19 99 PRO A CA 1
ATOM 765 C C . PRO A 1 99 ? -9.528 -2.443 11.159 1.00 98.19 99 PRO A C 1
ATOM 767 O O . PRO A 1 99 ? -9.481 -1.257 11.437 1.00 98.19 99 PRO A O 1
ATOM 770 N N . PHE A 1 100 ? -8.534 -3.030 10.501 1.00 98.69 100 PHE A N 1
ATOM 771 C CA . PHE A 1 100 ? -7.293 -2.332 10.166 1.00 98.69 100 PHE A CA 1
ATOM 772 C C . PHE A 1 100 ? -6.692 -2.828 8.855 1.00 98.69 100 PHE A C 1
ATOM 774 O O . PHE A 1 100 ? -6.686 -4.022 8.557 1.00 98.69 100 PHE A O 1
ATOM 781 N N . ALA A 1 101 ? -6.108 -1.902 8.104 1.00 98.69 101 ALA A N 1
ATOM 782 C CA . ALA A 1 101 ? -5.236 -2.195 6.987 1.00 98.69 101 ALA A CA 1
ATOM 783 C C . ALA A 1 101 ? -4.077 -1.190 6.881 1.00 98.69 101 ALA A C 1
ATOM 785 O O . ALA A 1 101 ? -4.156 -0.005 7.230 1.00 98.69 101 ALA A O 1
ATOM 786 N N . TYR A 1 102 ? -2.966 -1.680 6.353 1.00 98.69 102 TYR A N 1
ATOM 787 C CA . TYR A 1 102 ? -1.751 -0.925 6.123 1.00 98.69 102 TYR A CA 1
ATOM 788 C C . TYR A 1 102 ? -1.517 -0.709 4.624 1.00 98.69 102 TYR A C 1
ATOM 790 O O . TYR A 1 102 ? -1.891 -1.531 3.790 1.00 98.69 102 TYR A O 1
ATOM 798 N N . GLY A 1 103 ? -0.897 0.428 4.311 1.00 98.25 103 GLY A N 1
ATOM 799 C CA . GLY A 1 103 ? -0.444 0.807 2.980 1.00 98.25 103 GLY A CA 1
ATOM 800 C C . GLY A 1 103 ? 0.779 1.708 3.081 1.00 98.25 103 GLY A C 1
ATOM 801 O O . GLY A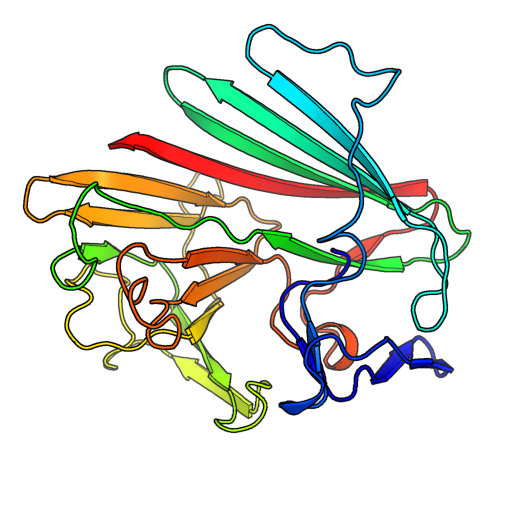 1 103 ? 0.831 2.553 3.982 1.00 98.25 103 GLY A O 1
ATOM 802 N N . SER A 1 104 ? 1.726 1.550 2.160 1.00 97.88 104 SER A N 1
ATOM 803 C CA . SER A 1 104 ? 2.867 2.453 1.964 1.00 97.88 104 SER A CA 1
ATOM 804 C C . SER A 1 104 ? 2.944 2.887 0.510 1.00 97.88 104 SER A C 1
ATOM 806 O O . SER A 1 104 ? 2.523 2.134 -0.354 1.00 97.88 104 SER A O 1
ATOM 808 N N . HIS A 1 105 ? 3.521 4.058 0.238 1.00 96.88 105 HIS A N 1
ATOM 809 C CA . HIS A 1 105 ? 3.545 4.638 -1.107 1.00 96.88 105 HIS A CA 1
ATOM 810 C C . HIS A 1 105 ? 4.967 4.952 -1.621 1.00 96.88 105 HIS A C 1
ATOM 812 O O . HIS A 1 105 ? 5.241 6.101 -1.986 1.00 96.88 105 HIS A O 1
ATOM 818 N N . PRO A 1 106 ? 5.919 3.993 -1.617 1.00 97.88 106 PRO A N 1
ATOM 819 C CA . PRO A 1 106 ? 7.250 4.252 -2.148 1.00 97.88 106 PRO A CA 1
ATOM 820 C C . PRO A 1 106 ? 7.201 4.407 -3.674 1.00 97.88 106 PRO A C 1
ATOM 822 O O . PRO A 1 106 ? 6.518 3.660 -4.373 1.00 97.88 106 PRO A O 1
ATOM 825 N N . TYR A 1 107 ? 7.963 5.375 -4.178 1.00 98.12 107 TYR A N 1
ATOM 826 C CA . TYR A 1 107 ? 8.265 5.514 -5.598 1.00 98.12 107 TYR A CA 1
ATOM 827 C C . TYR A 1 107 ? 9.636 4.903 -5.867 1.00 98.12 107 TYR A C 1
ATOM 829 O O . TYR A 1 107 ? 10.644 5.361 -5.328 1.00 98.12 107 TYR A O 1
ATOM 837 N N . LEU A 1 108 ? 9.655 3.854 -6.678 1.00 98.06 108 LEU A N 1
ATOM 838 C CA . LEU A 1 108 ? 10.849 3.149 -7.111 1.00 98.06 108 LEU A CA 1
ATOM 839 C C . LEU A 1 108 ? 11.427 3.820 -8.358 1.00 98.06 108 LEU A C 1
ATOM 841 O O . LEU A 1 108 ? 10.693 4.216 -9.262 1.00 98.06 108 LEU A O 1
ATOM 845 N N . THR A 1 109 ? 12.749 3.926 -8.417 1.00 96.00 109 THR A N 1
ATOM 846 C CA . THR A 1 109 ? 13.470 4.425 -9.589 1.00 96.00 109 THR A CA 1
ATOM 847 C C . THR A 1 109 ? 14.681 3.547 -9.857 1.00 96.00 109 THR A C 1
ATOM 849 O O . THR A 1 109 ? 15.320 3.043 -8.934 1.00 96.00 109 THR A O 1
ATOM 852 N N . THR A 1 110 ? 14.993 3.375 -11.133 1.00 96.62 110 THR A N 1
ATOM 853 C CA . THR A 1 110 ? 16.205 2.715 -11.633 1.00 96.62 110 THR A CA 1
ATOM 854 C C . THR A 1 110 ? 17.328 3.719 -11.924 1.00 96.62 110 THR A C 1
ATOM 856 O O . THR A 1 110 ? 18.431 3.323 -12.304 1.00 96.62 110 THR A O 1
ATOM 859 N N . GLY A 1 111 ? 17.049 5.021 -11.760 1.00 94.38 111 GLY A N 1
ATOM 860 C CA . GLY A 1 111 ? 17.876 6.127 -12.241 1.00 94.38 111 GLY A CA 1
ATOM 861 C C . GLY A 1 111 ? 17.544 6.577 -13.670 1.00 94.38 111 GLY A C 1
ATOM 862 O O . GLY A 1 111 ? 18.085 7.590 -14.113 1.00 94.38 111 GLY A O 1
ATOM 863 N N . SER A 1 112 ? 16.654 5.873 -14.381 1.00 94.06 112 SER A N 1
ATOM 864 C CA . SER A 1 112 ? 16.131 6.297 -15.684 1.00 94.06 112 SER A CA 1
ATOM 865 C C . SER A 1 112 ? 15.374 7.628 -15.578 1.00 94.06 112 SER A C 1
ATOM 867 O O . SER A 1 112 ? 14.717 7.913 -14.577 1.00 94.06 112 SER A O 1
ATOM 869 N N . ALA A 1 113 ? 15.427 8.448 -16.634 1.00 95.00 113 ALA A N 1
ATOM 870 C CA . ALA A 1 113 ? 14.663 9.699 -16.690 1.00 95.00 113 ALA A CA 1
ATOM 871 C C . ALA A 1 113 ? 13.142 9.451 -16.698 1.00 95.00 113 ALA A C 1
ATOM 873 O O . ALA A 1 113 ? 12.373 10.258 -16.176 1.00 95.00 113 ALA A O 1
ATOM 874 N N . ARG A 1 114 ? 12.723 8.334 -17.302 1.00 97.38 114 ARG A N 1
ATOM 875 C CA . ARG A 1 114 ? 11.347 7.838 -17.348 1.00 97.38 114 ARG A CA 1
ATOM 876 C C . ARG A 1 114 ? 11.346 6.322 -17.198 1.00 97.38 114 ARG A C 1
ATOM 878 O O . ARG A 1 114 ? 12.295 5.679 -17.633 1.00 97.38 114 ARG A O 1
ATOM 885 N N . VAL A 1 115 ? 10.275 5.767 -16.641 1.00 98.00 115 VAL A N 1
ATOM 886 C CA . VAL A 1 115 ? 10.128 4.316 -16.428 1.00 98.00 115 VAL A CA 1
ATOM 887 C C . VAL A 1 115 ? 9.637 3.561 -17.669 1.00 98.00 115 VAL A C 1
ATOM 889 O O . VAL A 1 115 ? 9.446 2.355 -17.617 1.00 98.00 115 VAL A O 1
ATOM 892 N N . ASP A 1 116 ? 9.406 4.252 -18.786 1.00 98.25 116 ASP A N 1
ATOM 893 C CA . ASP A 1 116 ? 8.805 3.696 -20.005 1.00 98.25 116 ASP A CA 1
ATOM 894 C C . ASP A 1 116 ? 9.609 2.492 -20.540 1.00 98.25 116 ASP A C 1
ATOM 896 O O . ASP A 1 116 ? 9.026 1.454 -20.855 1.00 98.25 116 ASP A O 1
ATOM 900 N N . ASP A 1 117 ? 10.940 2.597 -20.552 1.00 98.00 117 ASP A N 1
ATOM 901 C CA . ASP A 1 117 ? 11.839 1.521 -20.993 1.00 98.00 117 ASP A CA 1
ATOM 902 C C . ASP A 1 117 ? 12.249 0.568 -19.858 1.00 98.00 117 ASP A C 1
ATOM 904 O O . ASP A 1 117 ? 12.911 -0.444 -20.104 1.00 98.00 117 ASP A O 1
ATOM 908 N N . ASP A 1 118 ? 11.867 0.864 -18.612 1.00 98.44 118 ASP A N 1
ATOM 909 C CA . ASP A 1 118 ? 12.172 -0.006 -17.485 1.00 98.44 118 ASP A CA 1
ATOM 910 C C . ASP A 1 118 ? 11.296 -1.267 -17.546 1.00 98.44 118 ASP A C 1
ATOM 912 O O . ASP A 1 118 ? 10.096 -1.230 -17.833 1.00 98.44 118 ASP A O 1
ATOM 916 N N . VAL A 1 119 ? 11.909 -2.410 -17.252 1.00 98.62 119 VAL A N 1
ATOM 917 C CA . VAL A 1 119 ? 11.259 -3.714 -17.162 1.00 98.62 119 VAL A CA 1
ATOM 918 C C . VAL A 1 119 ? 10.656 -3.874 -15.773 1.00 98.62 119 VAL A C 1
ATOM 920 O O . VAL A 1 119 ? 11.380 -3.879 -14.775 1.00 98.62 119 VAL A O 1
ATOM 923 N N . LEU A 1 120 ? 9.334 -4.030 -15.723 1.00 98.81 120 LEU A N 1
ATOM 924 C CA . LEU A 1 120 ? 8.582 -4.389 -14.527 1.00 98.81 120 LEU A CA 1
ATOM 925 C C . LEU A 1 120 ? 8.301 -5.893 -14.535 1.00 98.81 120 LEU A C 1
ATOM 927 O O . LEU A 1 120 ? 7.711 -6.415 -15.484 1.00 98.81 120 LEU A O 1
ATOM 931 N N . GLU A 1 121 ? 8.677 -6.562 -13.450 1.00 98.81 121 GLU A N 1
ATOM 932 C CA . GLU A 1 121 ? 8.223 -7.905 -13.104 1.00 98.81 121 GLU A CA 1
ATOM 933 C C . GLU A 1 121 ? 7.367 -7.828 -11.837 1.00 98.81 121 GLU A C 1
ATOM 935 O O . GLU A 1 121 ? 7.805 -7.325 -10.799 1.00 98.81 121 GLU A O 1
ATOM 940 N N . LEU A 1 122 ? 6.121 -8.290 -11.935 1.00 98.81 122 LEU A N 1
ATOM 941 C CA . LEU A 1 122 ? 5.144 -8.261 -10.849 1.00 98.81 122 LEU A CA 1
ATOM 942 C C . LEU A 1 122 ? 4.503 -9.649 -10.726 1.00 98.81 122 LEU A C 1
ATOM 944 O O . LEU A 1 122 ? 3.734 -10.033 -11.614 1.00 98.81 122 LEU A O 1
ATOM 948 N N . PRO A 1 123 ? 4.779 -10.397 -9.643 1.00 98.50 123 PRO A N 1
ATOM 949 C CA . PRO A 1 123 ? 4.304 -11.764 -9.468 1.00 98.50 123 PRO A CA 1
ATOM 950 C C . PRO A 1 123 ? 2.855 -11.764 -8.973 1.00 98.50 123 PRO A C 1
ATOM 952 O O . PRO A 1 123 ? 2.581 -12.168 -7.853 1.00 98.50 123 PRO A O 1
ATOM 955 N N . ALA A 1 124 ? 1.922 -11.253 -9.772 1.00 98.69 124 ALA A N 1
ATOM 956 C CA . ALA A 1 124 ? 0.506 -11.170 -9.428 1.00 98.69 124 ALA A CA 1
ATOM 957 C C . ALA A 1 124 ? -0.355 -11.700 -10.571 1.00 98.69 124 ALA A C 1
ATOM 959 O O . ALA A 1 124 ? -0.114 -11.374 -11.733 1.00 98.69 124 ALA A O 1
ATOM 960 N N . THR A 1 125 ? -1.370 -12.503 -10.252 1.00 98.81 125 THR A N 1
ATOM 961 C CA . THR A 1 125 ? -2.208 -13.159 -11.273 1.00 98.81 125 THR A CA 1
ATOM 962 C C . THR A 1 125 ? -3.551 -12.471 -11.508 1.00 98.81 125 THR A C 1
ATOM 964 O O . THR A 1 125 ? -4.169 -12.691 -12.554 1.00 98.81 125 THR A O 1
ATOM 967 N N . THR A 1 126 ? -3.955 -11.575 -10.607 1.00 98.88 126 THR A N 1
ATOM 968 C CA . THR A 1 126 ? -5.233 -10.858 -10.663 1.00 98.88 126 THR A CA 1
ATOM 969 C C . THR A 1 126 ? -5.012 -9.365 -10.463 1.00 98.88 126 THR A C 1
ATOM 971 O O . THR A 1 126 ? -4.235 -8.953 -9.598 1.00 98.88 126 THR A O 1
ATOM 974 N N . ARG A 1 127 ? -5.743 -8.540 -11.219 1.00 98.56 127 ARG A N 1
ATOM 975 C CA . ARG A 1 127 ? -5.835 -7.095 -10.978 1.00 98.56 127 ARG A CA 1
ATOM 976 C C . ARG A 1 127 ? -7.256 -6.668 -10.637 1.00 98.56 127 ARG A C 1
ATOM 978 O O . ARG A 1 127 ? -8.232 -7.267 -11.093 1.00 98.56 127 ARG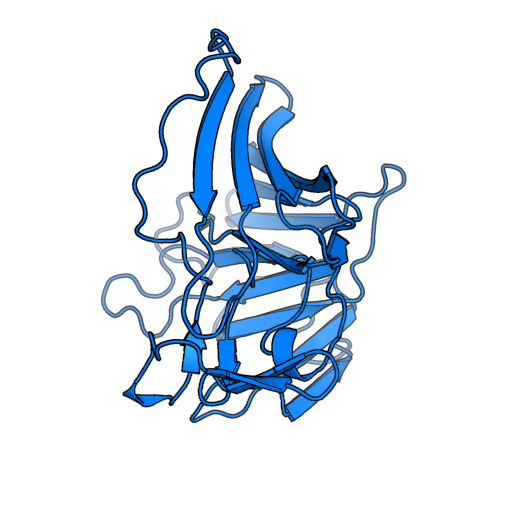 A O 1
ATOM 985 N N . LEU A 1 128 ? -7.359 -5.600 -9.860 1.00 98.31 128 LEU A N 1
ATOM 986 C CA . LEU A 1 128 ? -8.604 -4.931 -9.525 1.00 98.31 128 LEU A CA 1
ATOM 987 C C . LEU A 1 128 ? -8.939 -3.891 -10.595 1.00 98.31 128 LEU A C 1
ATOM 989 O O . LEU A 1 128 ? -8.110 -3.053 -10.957 1.00 98.31 128 LEU A O 1
ATOM 993 N N . LEU A 1 129 ? -10.175 -3.939 -11.076 1.00 97.88 129 LEU A N 1
ATOM 994 C CA . LEU A 1 129 ? -10.736 -2.944 -11.977 1.00 97.88 129 LEU A CA 1
ATOM 995 C C . LEU A 1 129 ? -11.387 -1.842 -11.153 1.00 97.88 129 LEU A C 1
ATOM 997 O O . LEU A 1 129 ? -12.103 -2.125 -10.188 1.00 97.88 129 LEU A O 1
ATOM 1001 N N . THR A 1 130 ? -11.167 -0.597 -11.555 1.00 96.94 130 THR A N 1
ATOM 1002 C CA . THR A 1 130 ? -11.752 0.578 -10.915 1.00 96.94 130 THR A CA 1
ATOM 1003 C C . THR A 1 130 ? -12.546 1.405 -11.915 1.00 96.94 130 THR A C 1
ATOM 1005 O O . THR A 1 130 ? -12.275 1.365 -13.113 1.00 96.94 130 THR A O 1
ATOM 1008 N N . ASP A 1 131 ? -13.551 2.135 -11.436 1.00 96.19 131 ASP A N 1
ATOM 1009 C CA . ASP A 1 131 ? -14.262 3.094 -12.278 1.00 96.19 131 ASP A CA 1
ATOM 1010 C C . ASP A 1 131 ? -13.382 4.321 -12.588 1.00 96.19 131 ASP A C 1
ATOM 1012 O O . ASP A 1 131 ? -12.528 4.715 -11.790 1.00 96.19 131 ASP A O 1
ATOM 1016 N N . ASP A 1 132 ? -13.589 4.959 -13.738 1.00 92.06 132 ASP A N 1
ATOM 1017 C CA . ASP A 1 132 ? -12.719 6.055 -14.181 1.00 92.06 132 ASP A CA 1
ATOM 1018 C C . ASP A 1 132 ? -12.887 7.357 -13.386 1.00 92.06 132 ASP A C 1
ATOM 1020 O O . ASP A 1 132 ? -11.934 8.135 -13.249 1.00 92.06 132 ASP A O 1
ATOM 1024 N N . GLU A 1 133 ? -14.077 7.592 -12.832 1.00 94.44 133 GLU A N 1
ATOM 1025 C CA . GLU A 1 133 ? -14.435 8.850 -12.178 1.00 94.44 133 GLU A CA 1
ATOM 1026 C C . GLU A 1 133 ? -13.934 8.894 -10.730 1.00 94.44 133 GLU A C 1
ATOM 1028 O O . GLU A 1 133 ? -13.263 9.838 -10.304 1.00 94.44 133 GLU A O 1
ATOM 1033 N N . ARG A 1 134 ? -14.225 7.854 -9.958 1.00 95.50 134 ARG A N 1
ATOM 1034 C CA . ARG A 1 134 ? -13.972 7.777 -8.520 1.00 95.50 134 ARG A CA 1
ATOM 1035 C C . ARG A 1 134 ? -12.819 6.854 -8.172 1.00 95.50 134 ARG A C 1
ATOM 1037 O O . ARG A 1 134 ? -12.334 6.945 -7.043 1.00 95.50 134 ARG A O 1
ATOM 1044 N N . LYS A 1 135 ? -12.352 6.024 -9.110 1.00 95.31 135 LYS A N 1
ATOM 1045 C CA . LYS A 1 135 ? -11.290 5.031 -8.893 1.00 95.31 135 LYS A CA 1
ATOM 1046 C C . LYS A 1 135 ? -11.636 4.060 -7.756 1.00 95.31 135 LYS A C 1
ATOM 1048 O O . LYS A 1 135 ? -10.763 3.671 -6.977 1.00 95.31 135 LYS A O 1
ATOM 1053 N N . LEU A 1 136 ? -12.917 3.701 -7.640 1.00 97.62 136 LEU A N 1
ATOM 1054 C CA . LEU A 1 136 ? -13.429 2.692 -6.715 1.00 97.62 136 LEU A CA 1
ATOM 1055 C C . LEU A 1 136 ? -13.526 1.329 -7.412 1.00 97.62 136 LEU A C 1
ATOM 1057 O O . LEU A 1 136 ? -13.748 1.284 -8.621 1.00 97.62 136 LEU A O 1
ATOM 1061 N N . PRO A 1 137 ? -13.377 0.214 -6.676 1.00 97.50 137 PRO A N 1
ATOM 1062 C CA . PRO A 1 137 ? -13.447 -1.120 -7.261 1.00 97.50 137 PRO A CA 1
ATOM 1063 C C . PRO A 1 137 ? -14.799 -1.411 -7.923 1.00 97.50 137 PRO A C 1
ATOM 1065 O O . PRO A 1 137 ? -15.850 -1.206 -7.318 1.00 97.50 137 PRO A O 1
ATOM 1068 N N . VAL A 1 138 ? -14.765 -1.955 -9.140 1.00 97.69 138 VAL A N 1
ATOM 1069 C CA . VAL A 1 138 ? -15.956 -2.411 -9.888 1.00 97.69 138 VAL A CA 1
ATOM 1070 C C . VAL A 1 138 ? -15.888 -3.883 -10.288 1.00 97.69 138 VAL A C 1
ATOM 1072 O O . VAL A 1 138 ? -16.879 -4.455 -10.734 1.00 97.69 138 VAL A O 1
ATOM 1075 N N . GLY A 1 139 ? -14.730 -4.519 -10.123 1.00 97.38 139 GLY A N 1
ATOM 1076 C CA . GLY A 1 139 ? -14.527 -5.916 -10.474 1.00 97.38 139 GLY A CA 1
ATOM 1077 C C . GLY A 1 139 ? -13.063 -6.318 -10.391 1.00 97.38 139 GLY A C 1
ATOM 1078 O O . GLY A 1 139 ? -12.215 -5.552 -9.938 1.00 97.38 139 GLY A O 1
ATOM 1079 N N . ARG A 1 140 ? -12.770 -7.533 -10.841 1.00 97.88 140 ARG A N 1
ATOM 1080 C CA . ARG A 1 140 ? -11.419 -8.087 -10.934 1.00 97.88 140 ARG A CA 1
ATOM 1081 C C . ARG A 1 140 ? -11.290 -8.885 -12.219 1.00 97.88 140 ARG A C 1
ATOM 1083 O O . ARG A 1 140 ? -12.287 -9.426 -12.697 1.00 97.88 140 ARG A O 1
ATOM 1090 N N . GLU A 1 141 ? -10.076 -8.998 -12.731 1.00 98.19 141 GLU A N 1
ATOM 1091 C CA . GLU A 1 141 ? -9.788 -9.864 -13.871 1.00 98.19 141 GLU A CA 1
ATOM 1092 C C . GLU A 1 141 ? -8.419 -10.544 -13.740 1.00 98.19 141 GLU A C 1
ATOM 1094 O O . GLU A 1 141 ? -7.506 -9.971 -13.131 1.00 98.19 141 GLU A O 1
ATOM 1099 N N . PRO A 1 142 ? -8.255 -11.753 -14.312 1.00 98.62 142 PRO A N 1
ATOM 1100 C CA . PRO A 1 142 ? -6.942 -12.358 -14.479 1.00 98.62 142 PRO A CA 1
ATOM 1101 C C . PRO A 1 142 ? -6.062 -11.484 -15.375 1.00 98.62 142 PRO A C 1
ATOM 1103 O O . PRO A 1 142 ? -6.526 -10.969 -16.390 1.00 98.62 142 PRO A O 1
ATOM 1106 N N . VAL A 1 143 ? -4.775 -11.367 -15.051 1.00 98.56 143 VAL A N 1
ATOM 1107 C CA . VAL A 1 143 ? -3.837 -10.596 -15.888 1.00 98.56 143 VAL A CA 1
ATOM 1108 C C . VAL A 1 143 ? -3.417 -11.360 -17.145 1.00 98.56 143 VAL A C 1
ATOM 1110 O O . VAL A 1 143 ? -3.026 -10.742 -18.131 1.00 98.56 143 VAL A O 1
ATOM 1113 N N . GLY A 1 144 ? -3.511 -12.693 -17.128 1.00 98.06 144 GLY A N 1
ATOM 1114 C CA . GLY A 1 144 ? -3.031 -13.570 -18.195 1.00 98.06 144 GLY A CA 1
ATOM 1115 C C . GLY A 1 144 ? -3.587 -13.219 -19.573 1.00 98.06 144 GLY A C 1
ATOM 1116 O O . GLY A 1 144 ? -4.797 -13.216 -19.778 1.00 98.06 144 GLY A O 1
ATOM 1117 N N . GLY A 1 145 ? -2.692 -12.954 -20.529 1.00 95.06 145 GLY A N 1
ATOM 1118 C CA . GLY A 1 145 ? -3.067 -12.596 -21.902 1.00 95.06 145 GLY A CA 1
ATOM 1119 C C . GLY A 1 145 ? -3.546 -11.150 -22.081 1.00 95.06 145 GLY A C 1
ATOM 1120 O O . GLY A 1 145 ? -3.980 -10.791 -23.174 1.00 95.06 145 GLY A O 1
ATOM 1121 N N . THR A 1 146 ? -3.458 -10.314 -21.044 1.00 97.25 146 THR A N 1
ATOM 1122 C CA . THR A 1 146 ? -3.769 -8.880 -21.113 1.00 97.25 146 THR A CA 1
ATOM 1123 C C . THR A 1 146 ? -2.494 -8.040 -21.199 1.00 97.25 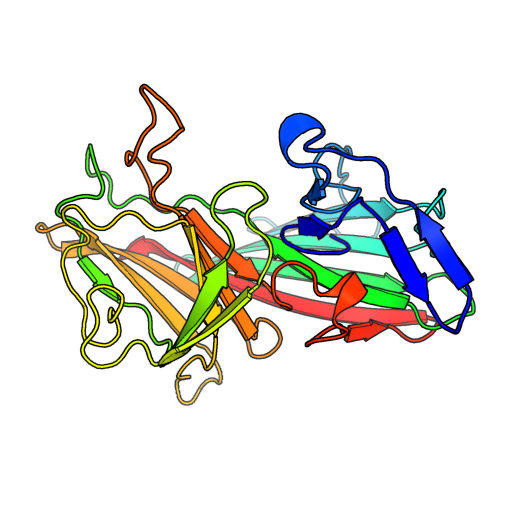146 THR A C 1
ATOM 1125 O O . THR A 1 146 ? -1.398 -8.497 -20.875 1.00 97.25 146 THR A O 1
ATOM 1128 N N . ALA A 1 147 ? -2.641 -6.758 -21.543 1.00 96.38 147 ALA A N 1
ATOM 1129 C CA . ALA A 1 147 ? -1.558 -5.783 -21.425 1.00 96.38 147 ALA A CA 1
ATOM 1130 C C . ALA A 1 147 ? -1.137 -5.521 -19.965 1.00 96.38 147 ALA A C 1
ATOM 1132 O O . ALA A 1 147 ? -0.213 -4.763 -19.733 1.00 96.38 147 ALA A O 1
ATOM 1133 N N . TYR A 1 148 ? -1.777 -6.118 -18.962 1.00 98.19 148 TYR A N 1
ATOM 1134 C CA . TYR A 1 148 ? -1.445 -5.922 -17.551 1.00 98.19 148 TYR A CA 1
ATOM 1135 C C . TYR A 1 148 ? -0.725 -7.133 -16.946 1.00 98.19 148 TYR A C 1
ATOM 1137 O O . TYR A 1 148 ? -0.508 -7.160 -15.735 1.00 98.19 148 TYR A O 1
ATOM 1145 N N . ASP A 1 149 ? -0.340 -8.108 -17.779 1.00 98.50 149 ASP A N 1
ATOM 1146 C CA . ASP A 1 149 ? 0.513 -9.227 -17.387 1.00 98.50 149 ASP A CA 1
ATOM 1147 C C . ASP A 1 149 ? 1.983 -8.795 -17.335 1.00 98.50 149 ASP A C 1
ATOM 1149 O O . ASP A 1 149 ? 2.613 -8.529 -18.363 1.00 98.50 149 ASP A O 1
ATOM 1153 N N . PHE A 1 150 ? 2.523 -8.721 -16.122 1.00 98.75 150 PHE A N 1
ATOM 1154 C CA . PHE A 1 150 ? 3.930 -8.415 -15.853 1.00 98.75 150 PHE A CA 1
ATOM 1155 C C . PHE A 1 150 ? 4.656 -9.591 -15.187 1.00 98.75 150 PHE A C 1
ATOM 1157 O O . PHE A 1 150 ? 5.800 -9.441 -14.771 1.00 98.75 150 PHE A O 1
ATOM 1164 N N . ARG A 1 151 ? 4.031 -10.774 -15.086 1.00 98.50 151 ARG A N 1
ATOM 1165 C CA . ARG A 1 151 ? 4.612 -11.923 -14.365 1.00 98.50 151 ARG A CA 1
ATOM 1166 C C . ARG A 1 151 ? 5.903 -12.438 -14.998 1.00 98.50 151 ARG A C 1
ATOM 1168 O O . ARG A 1 151 ? 6.758 -12.953 -14.298 1.00 98.50 151 ARG A O 1
ATOM 1175 N N . GLY A 1 152 ? 6.039 -12.302 -16.318 1.00 96.94 152 GLY A N 1
ATOM 1176 C CA . GLY A 1 152 ? 7.240 -12.705 -17.059 1.00 96.94 152 GLY A CA 1
ATOM 1177 C C . GLY A 1 152 ? 8.302 -11.615 -17.214 1.00 96.94 152 GLY A C 1
ATOM 1178 O O . GLY A 1 152 ? 9.270 -11.846 -17.931 1.00 96.94 152 GLY A O 1
ATOM 1179 N N . GLY A 1 153 ? 8.098 -10.437 -16.613 1.00 97.75 153 GLY A N 1
ATOM 1180 C CA . GLY A 1 153 ? 8.947 -9.268 -16.821 1.00 97.75 153 GLY A CA 1
ATOM 1181 C C . GLY A 1 153 ? 8.777 -8.660 -18.218 1.00 97.75 153 GLY A C 1
ATOM 1182 O O . GLY A 1 153 ? 8.991 -9.311 -19.240 1.00 97.75 153 GLY A O 1
ATOM 1183 N N . ARG A 1 154 ? 8.402 -7.382 -18.302 1.00 97.94 154 ARG A N 1
ATOM 1184 C CA . ARG A 1 154 ? 8.415 -6.649 -19.582 1.00 97.94 154 ARG A CA 1
ATOM 1185 C C . ARG A 1 154 ? 8.577 -5.152 -19.381 1.00 97.94 154 ARG A C 1
ATOM 1187 O O . ARG A 1 154 ? 8.240 -4.636 -18.318 1.00 97.94 154 ARG A O 1
ATOM 1194 N N . ALA A 1 155 ? 9.034 -4.461 -20.424 1.00 98.31 155 ALA A N 1
ATOM 1195 C CA . ALA A 1 155 ? 9.050 -3.001 -20.450 1.00 98.31 155 ALA A CA 1
ATOM 1196 C C . ALA A 1 155 ? 7.649 -2.451 -20.151 1.00 98.31 155 ALA A C 1
ATOM 1198 O O . ALA A 1 155 ? 6.663 -2.985 -20.673 1.00 98.31 155 ALA A O 1
ATOM 1199 N N . ILE A 1 156 ? 7.553 -1.405 -19.329 1.00 98.62 156 ILE A N 1
ATOM 1200 C CA . ILE A 1 156 ? 6.271 -0.762 -19.005 1.00 98.62 156 ILE A CA 1
ATOM 1201 C C . ILE A 1 156 ? 5.641 -0.191 -20.286 1.00 98.62 156 ILE A C 1
ATOM 1203 O O . ILE A 1 156 ? 4.444 -0.395 -20.530 1.00 98.62 156 ILE A O 1
ATOM 1207 N N . GLY A 1 157 ? 6.448 0.440 -21.143 1.00 98.00 157 GLY A N 1
ATOM 1208 C CA . GLY A 1 157 ? 6.023 1.063 -22.396 1.00 98.00 157 GLY A CA 1
ATOM 1209 C C . GLY A 1 157 ? 4.900 2.073 -22.166 1.00 98.00 157 GLY A C 1
ATOM 1210 O O . GLY A 1 157 ? 4.830 2.706 -21.116 1.00 98.00 157 GLY A O 1
ATOM 1211 N N . ASP A 1 158 ? 3.949 2.150 -23.092 1.00 97.00 158 ASP A N 1
ATOM 1212 C CA . ASP A 1 158 ? 2.801 3.066 -22.999 1.00 97.00 158 ASP A CA 1
ATOM 1213 C C . ASP A 1 158 ? 1.718 2.615 -21.997 1.00 97.00 158 ASP A C 1
ATOM 1215 O O . ASP A 1 158 ? 0.639 3.205 -21.927 1.00 97.00 158 ASP A O 1
ATOM 1219 N N . THR A 1 159 ? 1.963 1.551 -21.221 1.00 98.00 159 THR A N 1
ATOM 1220 C CA . THR A 1 159 ? 0.979 1.062 -20.248 1.00 98.00 159 THR A CA 1
ATOM 1221 C C . THR A 1 159 ? 0.786 2.108 -19.151 1.00 98.00 159 THR A C 1
ATOM 1223 O O . THR A 1 159 ? 1.732 2.463 -18.444 1.00 98.00 159 THR A O 1
ATOM 1226 N N . VAL A 1 160 ? -0.449 2.580 -18.998 1.00 97.19 160 VAL A N 1
ATOM 1227 C CA . VAL A 1 160 ? -0.868 3.423 -17.874 1.00 97.19 160 VAL A CA 1
ATOM 1228 C C . VAL A 1 160 ? -1.302 2.508 -16.736 1.00 97.19 160 VAL A C 1
ATOM 1230 O O . VAL A 1 160 ? -2.199 1.677 -16.906 1.00 97.19 160 VAL A O 1
ATOM 1233 N N . LEU A 1 161 ? -0.653 2.647 -15.585 1.00 97.69 161 LEU A N 1
ATOM 1234 C CA . LEU A 1 161 ? -0.931 1.876 -14.382 1.00 97.69 161 LEU A CA 1
ATOM 1235 C C . LEU A 1 161 ? -1.496 2.803 -13.308 1.00 97.69 161 LEU A C 1
ATOM 1237 O O . LEU A 1 161 ? -0.912 3.834 -12.988 1.00 97.69 161 LEU A O 1
ATOM 1241 N N . ASP A 1 162 ? -2.640 2.403 -12.766 1.00 97.06 162 ASP A N 1
ATOM 1242 C CA . ASP A 1 162 ? -3.228 2.880 -11.512 1.00 97.06 162 ASP A CA 1
ATOM 1243 C C . ASP A 1 162 ? -4.127 1.752 -10.979 1.00 97.06 162 ASP A C 1
ATOM 1245 O O . ASP A 1 162 ? -5.351 1.872 -10.878 1.00 97.06 162 ASP A O 1
ATOM 1249 N N . HIS A 1 163 ? -3.520 0.583 -10.753 1.00 97.50 163 HIS A N 1
ATOM 1250 C CA . HIS A 1 163 ? -4.243 -0.652 -10.448 1.00 97.50 163 HIS A CA 1
ATOM 1251 C C . HIS A 1 163 ? -3.669 -1.378 -9.235 1.00 97.50 163 HIS A C 1
ATOM 1253 O O . HIS A 1 163 ? -2.453 -1.498 -9.080 1.00 97.50 163 HIS A O 1
ATOM 1259 N N . ALA A 1 164 ? -4.567 -1.931 -8.420 1.00 98.50 164 ALA A N 1
ATOM 1260 C CA . ALA A 1 164 ? -4.221 -2.868 -7.365 1.00 98.50 164 ALA A CA 1
ATOM 1261 C C . ALA A 1 164 ? -4.130 -4.284 -7.940 1.00 98.50 164 ALA A C 1
ATOM 1263 O O . ALA A 1 164 ? -5.025 -4.730 -8.654 1.00 98.50 164 ALA A O 1
ATOM 1264 N N . TYR A 1 165 ? -3.068 -4.995 -7.595 1.00 98.88 165 TYR A N 1
ATOM 1265 C CA . TYR A 1 165 ? -2.813 -6.380 -7.961 1.00 98.88 165 TYR A CA 1
ATOM 1266 C C . TYR A 1 165 ? -2.854 -7.264 -6.714 1.00 98.88 165 TYR A C 1
ATOM 1268 O O . TYR A 1 165 ? -2.466 -6.823 -5.631 1.00 98.88 165 TYR A O 1
ATOM 1276 N N . THR A 1 166 ? -3.326 -8.499 -6.865 1.00 98.81 166 THR A N 1
ATOM 1277 C CA . THR A 1 166 ? -3.444 -9.506 -5.796 1.00 98.81 166 THR A CA 1
ATOM 1278 C C . THR A 1 166 ? -3.126 -10.898 -6.339 1.00 98.81 166 THR A C 1
ATOM 1280 O O . THR A 1 166 ? -2.654 -11.032 -7.471 1.00 98.81 166 THR A O 1
ATOM 1283 N N . ASP A 1 167 ? -3.364 -11.929 -5.528 1.00 98.50 167 ASP A N 1
ATOM 1284 C CA . ASP A 1 167 ? -2.990 -13.313 -5.813 1.00 98.50 167 ASP A CA 1
ATOM 1285 C C . ASP A 1 167 ? -1.490 -13.388 -6.124 1.00 98.50 167 ASP A C 1
ATOM 1287 O O . ASP A 1 167 ? -1.064 -13.831 -7.197 1.00 98.50 167 ASP A O 1
ATOM 1291 N N . LEU A 1 168 ? -0.711 -12.840 -5.182 1.00 98.69 168 LEU A N 1
ATOM 1292 C CA . LEU A 1 168 ? 0.733 -12.700 -5.297 1.00 98.69 168 LEU A CA 1
ATOM 1293 C C . LEU A 1 168 ? 1.408 -14.072 -5.222 1.00 98.69 168 LEU A C 1
ATOM 1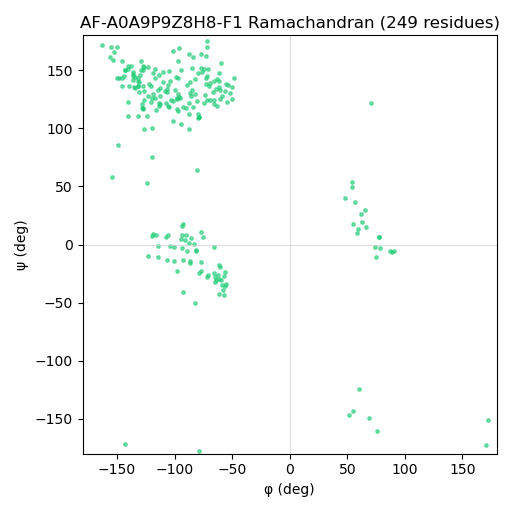295 O O . LEU A 1 168 ? 1.255 -14.795 -4.233 1.00 98.69 168 LEU A O 1
ATOM 1299 N N . GLU A 1 169 ? 2.198 -14.403 -6.235 1.00 98.38 169 GLU A N 1
ATOM 1300 C CA . GLU A 1 169 ? 3.056 -15.580 -6.233 1.00 98.38 169 GLU A CA 1
ATOM 1301 C C . GLU A 1 169 ? 4.246 -15.324 -5.300 1.00 98.38 169 GLU A C 1
ATOM 1303 O O . GLU A 1 169 ? 4.916 -14.289 -5.360 1.00 98.38 169 GLU A O 1
ATOM 1308 N N . ARG A 1 170 ? 4.478 -16.264 -4.381 1.00 98.19 170 ARG A N 1
ATOM 1309 C CA . ARG A 1 170 ? 5.468 -16.129 -3.310 1.00 98.19 170 ARG A CA 1
ATOM 1310 C C . ARG A 1 170 ? 6.561 -17.172 -3.444 1.00 98.19 170 ARG A C 1
ATOM 1312 O O . ARG A 1 170 ? 6.297 -18.324 -3.785 1.00 98.19 170 ARG A O 1
ATOM 1319 N N . GLY A 1 171 ? 7.782 -16.762 -3.123 1.00 96.38 171 GLY A N 1
ATOM 1320 C CA . GLY A 1 171 ? 8.922 -17.657 -3.010 1.00 96.38 171 GLY A CA 1
ATOM 1321 C C . GLY A 1 171 ? 8.845 -18.562 -1.769 1.00 96.38 171 GLY A C 1
ATOM 1322 O O . GLY A 1 171 ? 7.966 -18.398 -0.917 1.00 96.38 171 GLY A O 1
ATOM 1323 N N . PRO A 1 172 ? 9.795 -19.504 -1.620 1.00 94.69 172 PRO A N 1
ATOM 1324 C CA . PRO A 1 172 ? 9.853 -20.425 -0.479 1.00 94.69 172 PRO A CA 1
ATOM 1325 C C . PRO A 1 172 ? 10.001 -19.747 0.892 1.00 94.69 172 PRO A C 1
ATOM 1327 O O . PRO A 1 172 ? 9.715 -20.361 1.915 1.00 94.69 172 PRO A O 1
ATOM 1330 N N . ASP A 1 173 ? 10.457 -18.494 0.922 1.00 93.44 173 ASP A N 1
ATOM 1331 C CA . ASP A 1 173 ? 10.581 -17.666 2.125 1.00 93.44 173 ASP A CA 1
ATOM 1332 C C . ASP A 1 173 ? 9.282 -16.914 2.483 1.00 93.44 173 ASP A C 1
ATOM 1334 O O . ASP A 1 173 ? 9.273 -16.092 3.401 1.00 93.44 173 ASP A O 1
ATOM 1338 N N . GLY A 1 174 ? 8.188 -17.182 1.759 1.00 95.94 174 GLY A N 1
ATOM 1339 C CA . GLY A 1 174 ? 6.880 -16.560 1.956 1.00 95.94 174 GLY A CA 1
ATOM 1340 C C . GLY A 1 174 ? 6.773 -15.138 1.399 1.00 95.94 174 GLY A C 1
ATOM 1341 O O . GLY A 1 174 ? 5.752 -14.474 1.607 1.00 95.94 174 GLY A O 1
ATOM 1342 N N . ARG A 1 175 ? 7.790 -14.641 0.685 1.00 97.88 175 ARG A N 1
ATOM 1343 C CA . ARG A 1 175 ? 7.796 -13.277 0.147 1.00 97.88 175 ARG A CA 1
ATOM 1344 C C . ARG A 1 175 ? 7.358 -13.238 -1.307 1.00 97.88 175 ARG A C 1
ATOM 1346 O O . ARG A 1 175 ? 7.709 -14.114 -2.089 1.00 97.88 175 ARG A O 1
ATOM 1353 N N . ALA A 1 176 ? 6.630 -12.188 -1.667 1.00 98.69 176 ALA A N 1
ATOM 1354 C CA . ALA A 1 176 ? 6.458 -11.785 -3.060 1.00 98.69 176 ALA A CA 1
ATOM 1355 C C . ALA A 1 176 ? 7.439 -10.647 -3.364 1.00 98.69 176 ALA A C 1
ATOM 1357 O O . ALA A 1 176 ? 7.708 -9.822 -2.484 1.00 98.69 176 ALA A O 1
ATOM 1358 N N . VAL A 1 177 ? 7.985 -10.611 -4.581 1.00 98.69 177 VAL A N 1
ATOM 1359 C CA . VAL A 1 177 ? 9.004 -9.635 -4.991 1.00 98.69 177 VAL A CA 1
ATOM 1360 C C . VAL A 1 177 ? 8.579 -8.954 -6.282 1.00 98.69 177 VAL A C 1
ATOM 1362 O O . VAL A 1 177 ? 8.396 -9.617 -7.291 1.00 98.69 177 VAL A O 1
ATOM 1365 N N . VAL A 1 178 ? 8.443 -7.633 -6.248 1.00 98.81 178 VAL A N 1
ATOM 1366 C CA . VAL A 1 178 ? 8.254 -6.792 -7.432 1.00 98.81 178 VAL A CA 1
ATOM 1367 C C . VAL A 1 178 ? 9.613 -6.254 -7.850 1.00 98.81 178 VAL A C 1
ATOM 1369 O O . VAL A 1 178 ? 10.304 -5.637 -7.038 1.00 98.81 178 VAL A O 1
ATOM 1372 N N . SER A 1 179 ? 9.991 -6.455 -9.105 1.00 98.69 179 SER A N 1
ATOM 1373 C CA . SER A 1 179 ? 11.285 -6.023 -9.630 1.00 98.69 179 SER A CA 1
ATOM 1374 C C . SER A 1 179 ? 11.102 -4.945 -10.685 1.00 98.69 179 SER A C 1
ATOM 1376 O O . SER A 1 179 ? 10.301 -5.087 -11.605 1.00 98.69 179 SER A O 1
ATOM 1378 N N . LEU A 1 180 ? 11.882 -3.874 -10.567 1.00 98.75 180 LEU A N 1
ATOM 1379 C CA . LEU A 1 180 ? 12.022 -2.847 -11.594 1.00 98.75 180 LEU A CA 1
ATOM 1380 C C . LEU A 1 180 ? 13.483 -2.813 -12.041 1.00 98.75 180 LEU A C 1
ATOM 1382 O O . LEU A 1 180 ? 14.381 -2.768 -11.192 1.00 98.75 180 LEU A O 1
ATOM 1386 N N . ARG A 1 181 ? 13.737 -2.871 -13.349 1.00 98.50 181 ARG A N 1
ATOM 1387 C CA . ARG A 1 181 ? 15.087 -2.884 -13.936 1.00 98.50 181 ARG A CA 1
ATOM 1388 C C . ARG A 1 181 ? 15.174 -1.940 -15.123 1.00 98.50 181 ARG A C 1
ATOM 1390 O O . ARG A 1 181 ? 14.304 -1.968 -15.981 1.00 98.50 181 ARG A O 1
ATOM 1397 N N . SER A 1 182 ? 16.240 -1.154 -15.206 1.00 97.75 182 SER A N 1
ATOM 1398 C CA . SER A 1 182 ? 16.550 -0.387 -16.410 1.00 97.75 182 SER A CA 1
ATOM 1399 C C . SER A 1 182 ? 17.052 -1.312 -17.525 1.00 97.75 182 SER A C 1
ATOM 1401 O O . SER A 1 182 ? 17.554 -2.408 -17.243 1.00 97.75 182 SER A O 1
ATOM 1403 N N . PRO A 1 183 ? 17.044 -0.857 -18.790 1.00 94.56 183 PRO A N 1
ATOM 1404 C CA . PRO A 1 183 ? 17.719 -1.559 -19.884 1.00 94.56 183 PRO A CA 1
ATOM 1405 C C . PRO A 1 183 ? 19.219 -1.797 -19.642 1.00 94.56 183 PRO A C 1
ATOM 1407 O O . PRO A 1 183 ? 19.803 -2.708 -20.225 1.00 94.56 183 PRO A O 1
ATOM 1410 N N . ALA A 1 184 ? 19.853 -0.990 -18.783 1.00 92.19 184 ALA A N 1
ATOM 1411 C CA . ALA A 1 184 ? 21.258 -1.133 -18.404 1.00 92.19 184 ALA A CA 1
ATOM 1412 C C . ALA A 1 184 ? 21.495 -2.200 -17.314 1.00 92.19 184 ALA A C 1
ATOM 1414 O O . ALA A 1 184 ? 22.644 -2.479 -16.975 1.00 92.19 184 ALA A O 1
ATOM 1415 N N . GLY A 1 185 ? 20.432 -2.798 -16.767 1.00 89.44 185 GLY A N 1
ATOM 1416 C CA . GLY A 1 185 ? 20.496 -3.874 -15.776 1.00 89.44 185 GLY A CA 1
ATOM 1417 C C . GLY A 1 185 ? 20.504 -3.418 -14.314 1.00 89.44 185 GLY A C 1
ATOM 1418 O O . GLY A 1 185 ? 20.414 -4.268 -13.433 1.00 89.44 185 GLY A O 1
ATOM 1419 N N . THR A 1 186 ? 20.559 -2.110 -14.042 1.00 93.88 186 THR A N 1
ATOM 1420 C CA . THR A 1 186 ? 20.406 -1.557 -12.685 1.00 93.88 186 THR A CA 1
ATOM 1421 C C . THR A 1 186 ? 18.944 -1.552 -12.260 1.00 93.88 186 THR A C 1
ATOM 1423 O O . THR A 1 186 ? 18.049 -1.401 -13.093 1.00 93.88 186 THR A O 1
ATOM 1426 N N . GLY A 1 187 ? 18.662 -1.640 -10.966 1.00 96.19 187 GLY A N 1
ATOM 1427 C CA . GLY A 1 187 ? 17.305 -1.407 -10.495 1.00 96.19 187 GLY A CA 1
ATOM 1428 C C . GLY A 1 187 ? 17.075 -1.722 -9.034 1.00 96.19 187 GLY A C 1
ATOM 1429 O O . GLY A 1 187 ? 17.960 -1.586 -8.193 1.00 96.19 187 GLY A O 1
ATOM 1430 N N . VAL A 1 188 ? 15.839 -2.096 -8.724 1.00 97.69 188 VAL A N 1
ATOM 1431 C CA . VAL A 1 188 ? 15.398 -2.332 -7.352 1.00 97.69 188 VAL A CA 1
ATOM 1432 C C . VAL A 1 188 ? 14.417 -3.491 -7.276 1.00 97.69 188 VAL A C 1
ATOM 1434 O O . VAL A 1 188 ? 13.586 -3.684 -8.163 1.00 97.69 188 VAL A O 1
ATOM 1437 N N . ASP A 1 189 ? 14.505 -4.243 -6.188 1.00 98.19 189 ASP A N 1
ATOM 1438 C CA . ASP A 1 189 ? 13.483 -5.196 -5.770 1.00 98.19 189 ASP A CA 1
ATOM 1439 C C . ASP A 1 189 ? 12.734 -4.636 -4.576 1.00 98.19 189 ASP A C 1
ATOM 1441 O O . ASP A 1 189 ? 13.362 -4.242 -3.593 1.00 98.19 189 ASP A O 1
ATOM 1445 N N . LEU A 1 190 ? 11.408 -4.664 -4.631 1.00 98.69 190 LEU A N 1
ATOM 1446 C CA . LEU A 1 190 ? 10.546 -4.470 -3.479 1.00 98.69 190 LEU A CA 1
ATOM 1447 C C . LEU A 1 190 ? 9.979 -5.826 -3.069 1.00 98.69 190 LEU A C 1
ATOM 1449 O O . LEU A 1 190 ? 9.260 -6.457 -3.837 1.00 98.69 190 LEU A O 1
ATOM 1453 N N . TRP A 1 191 ? 10.286 -6.277 -1.857 1.00 98.62 191 TRP A N 1
ATOM 1454 C CA . TRP A 1 191 ? 9.737 -7.515 -1.306 1.00 98.62 191 TRP A CA 1
ATOM 1455 C C . TRP A 1 191 ? 8.670 -7.216 -0.259 1.00 98.62 191 TRP A C 1
ATOM 1457 O O . TRP A 1 191 ? 8.754 -6.213 0.449 1.00 98.62 191 TRP A O 1
ATOM 1467 N N . VAL A 1 192 ? 7.686 -8.104 -0.126 1.00 98.81 192 VAL A N 1
ATOM 1468 C CA . VAL A 1 192 ? 6.607 -7.993 0.865 1.00 98.81 192 VAL A CA 1
ATOM 1469 C C . VAL A 1 192 ? 6.367 -9.326 1.573 1.00 98.81 192 VAL A C 1
ATOM 1471 O O . VAL A 1 192 ? 6.498 -10.387 0.960 1.00 98.81 192 VAL A O 1
ATOM 1474 N N . ASP A 1 193 ? 6.030 -9.289 2.863 1.00 98.44 193 ASP A N 1
ATOM 1475 C CA . ASP A 1 193 ? 5.664 -10.484 3.631 1.00 98.44 193 ASP A CA 1
ATOM 1476 C C . ASP A 1 193 ? 4.214 -10.935 3.370 1.00 98.44 193 ASP A C 1
ATOM 1478 O O . ASP A 1 193 ? 3.518 -10.401 2.501 1.00 98.44 193 ASP A O 1
ATOM 1482 N N . GLU A 1 194 ? 3.774 -11.984 4.066 1.00 97.69 194 GLU A N 1
ATOM 1483 C CA . GLU A 1 194 ? 2.449 -12.591 3.886 1.00 97.69 194 GLU A CA 1
ATOM 1484 C C . GLU A 1 194 ? 1.280 -11.680 4.290 1.00 97.69 194 GLU A C 1
ATOM 1486 O O . GLU A 1 194 ? 0.181 -11.826 3.755 1.00 97.69 194 GLU A O 1
ATOM 1491 N N . ALA A 1 195 ? 1.510 -10.713 5.186 1.00 98.19 195 ALA A N 1
ATOM 1492 C CA . ALA A 1 195 ? 0.470 -9.787 5.630 1.00 98.19 195 ALA A CA 1
ATOM 1493 C C . ALA A 1 195 ? 0.083 -8.794 4.521 1.00 98.19 195 ALA A C 1
ATOM 1495 O O . ALA A 1 195 ? -1.039 -8.282 4.491 1.00 98.19 195 ALA A O 1
ATOM 1496 N N . VAL A 1 196 ? 1.005 -8.520 3.596 1.00 98.62 196 VAL A N 1
ATOM 1497 C CA . VAL A 1 196 ? 0.777 -7.676 2.422 1.00 98.62 196 VAL A CA 1
ATOM 1498 C C . VAL A 1 196 ? 0.234 -8.530 1.282 1.00 98.62 196 VAL A C 1
ATOM 1500 O O . VAL A 1 196 ? 0.986 -9.208 0.585 1.00 98.62 196 VAL A O 1
ATOM 1503 N N . ARG A 1 197 ? -1.084 -8.503 1.087 1.00 98.56 197 ARG A N 1
ATOM 1504 C CA . ARG A 1 197 ? -1.779 -9.301 0.062 1.00 98.56 197 ARG A CA 1
ATOM 1505 C C . ARG A 1 197 ? -1.977 -8.578 -1.268 1.00 98.56 197 ARG A C 1
ATOM 1507 O O . ARG A 1 197 ? -2.283 -9.226 -2.260 1.00 98.56 197 ARG A O 1
ATOM 1514 N N . TRP A 1 198 ? -1.776 -7.264 -1.288 1.00 98.81 198 TRP A N 1
ATOM 1515 C CA . TRP A 1 198 ? -2.057 -6.405 -2.430 1.00 98.81 198 TRP A CA 1
ATOM 1516 C C . TRP A 1 198 ? -0.853 -5.520 -2.754 1.00 98.81 198 TRP A C 1
ATOM 1518 O O . TRP A 1 198 ? -0.148 -5.057 -1.856 1.00 98.81 198 TRP A O 1
ATOM 1528 N N . VAL A 1 199 ? -0.649 -5.233 -4.037 1.00 98.81 199 VAL A N 1
ATOM 1529 C CA . VAL A 1 199 ? 0.312 -4.228 -4.507 1.00 98.81 199 VAL A CA 1
ATOM 1530 C C . VAL A 1 199 ? -0.407 -3.265 -5.440 1.00 98.81 199 VAL A C 1
ATOM 1532 O O . VAL A 1 199 ? -0.888 -3.677 -6.490 1.00 98.81 199 VAL A O 1
ATOM 1535 N N . GLN A 1 200 ? -0.488 -1.986 -5.076 1.00 98.69 200 GLN A N 1
ATOM 1536 C CA . GLN A 1 200 ? -0.962 -0.944 -5.991 1.00 98.69 200 GLN A CA 1
ATOM 1537 C C . GLN A 1 200 ? 0.220 -0.452 -6.833 1.00 98.69 200 GLN A C 1
ATOM 1539 O O . GLN A 1 200 ? 1.274 -0.128 -6.292 1.00 98.69 200 GLN A O 1
ATOM 1544 N N . VAL A 1 201 ? 0.064 -0.440 -8.156 1.00 98.69 201 VAL A N 1
ATOM 1545 C CA . VAL A 1 201 ? 1.101 0.011 -9.090 1.00 98.69 201 VAL A CA 1
ATOM 1546 C C . VAL A 1 201 ? 0.600 1.226 -9.849 1.00 98.69 201 VAL A C 1
ATOM 1548 O O . VAL A 1 201 ? -0.477 1.183 -10.449 1.00 98.69 201 VAL A O 1
ATOM 1551 N N . TYR A 1 202 ? 1.388 2.300 -9.814 1.00 98.44 202 TYR A N 1
ATOM 1552 C CA . TYR A 1 202 ? 1.000 3.588 -10.371 1.00 98.44 202 TYR A CA 1
ATOM 1553 C C . TYR A 1 202 ? 2.156 4.294 -11.088 1.00 98.44 202 TYR A C 1
ATOM 1555 O O . TYR A 1 202 ? 3.211 4.558 -10.509 1.00 98.44 202 TYR A O 1
ATOM 1563 N N . THR A 1 203 ? 1.950 4.603 -12.370 1.00 98.25 203 THR A N 1
ATOM 1564 C CA . THR A 1 203 ? 2.944 5.234 -13.260 1.00 98.25 203 THR A CA 1
ATOM 1565 C C . THR A 1 203 ? 2.933 6.763 -13.206 1.00 98.25 203 THR A C 1
ATOM 1567 O O . THR A 1 203 ? 3.744 7.405 -13.868 1.00 98.25 203 THR A O 1
ATOM 1570 N N . ALA A 1 204 ? 2.085 7.375 -12.377 1.00 97.25 204 ALA A N 1
ATOM 1571 C CA . ALA A 1 204 ? 2.068 8.823 -12.173 1.00 97.25 204 ALA A CA 1
ATOM 1572 C C . ALA A 1 204 ? 1.741 9.669 -13.413 1.00 97.25 204 ALA A C 1
ATOM 1574 O O . ALA A 1 204 ? 2.123 10.834 -13.468 1.00 97.25 204 ALA A O 1
ATOM 1575 N N . ASP A 1 205 ? 1.012 9.130 -14.393 1.00 96.94 205 ASP A N 1
ATOM 1576 C CA . ASP A 1 205 ? 0.694 9.816 -15.656 1.00 96.94 205 ASP A CA 1
ATOM 1577 C C . ASP A 1 205 ? -0.023 11.169 -15.468 1.00 96.94 205 ASP A C 1
ATOM 1579 O O . ASP A 1 205 ? 0.133 12.072 -16.286 1.00 96.94 205 ASP A O 1
ATO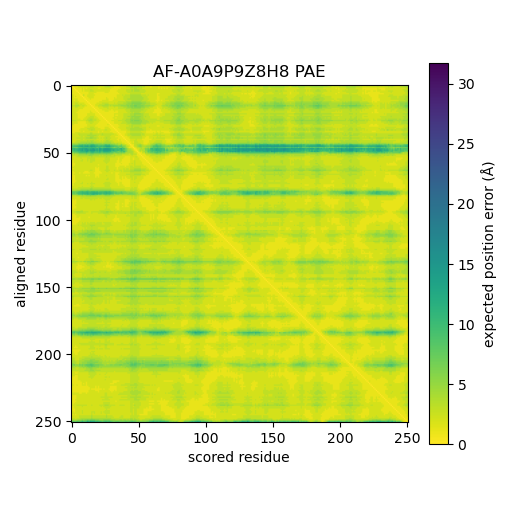M 1583 N N . ASP A 1 206 ? -0.757 11.358 -14.370 1.00 94.19 206 ASP A N 1
ATOM 1584 C CA . ASP A 1 206 ? -1.461 12.595 -14.009 1.00 94.19 206 ASP A CA 1
ATOM 1585 C C . ASP A 1 206 ? -0.626 13.579 -13.158 1.00 94.19 206 ASP A C 1
ATOM 1587 O O . ASP A 1 206 ? -1.147 14.598 -12.705 1.00 94.19 206 ASP A O 1
ATOM 1591 N N . GLN A 1 207 ? 0.677 13.335 -12.958 1.00 95.12 207 GLN A N 1
ATOM 1592 C CA . GLN A 1 207 ? 1.563 14.186 -12.140 1.00 95.12 207 GLN A CA 1
ATOM 1593 C C . GLN A 1 207 ? 2.318 15.278 -12.926 1.00 95.12 207 GLN A C 1
ATOM 1595 O O . GLN A 1 207 ? 3.297 15.841 -12.420 1.00 95.12 207 GLN A O 1
ATOM 1600 N N . GLY A 1 208 ? 1.873 15.606 -14.144 1.00 95.06 208 GLY A N 1
ATOM 1601 C CA . GLY A 1 208 ? 2.451 16.675 -14.970 1.00 95.06 208 GLY A CA 1
ATOM 1602 C C . GLY A 1 208 ? 3.929 16.428 -15.283 1.00 95.06 208 GLY A C 1
ATOM 1603 O O . GLY A 1 208 ? 4.285 15.358 -15.761 1.00 95.06 208 GLY A O 1
ATOM 1604 N N . ASP A 1 209 ? 4.807 17.382 -14.960 1.00 93.81 209 ASP A N 1
ATOM 1605 C CA . ASP A 1 209 ? 6.256 17.278 -15.225 1.00 93.81 209 ASP A CA 1
ATOM 1606 C C . ASP A 1 209 ? 6.945 16.108 -14.498 1.00 93.81 209 ASP A C 1
ATOM 1608 O O . ASP A 1 209 ? 8.050 15.710 -14.861 1.00 93.81 209 ASP A O 1
ATOM 1612 N N . ARG A 1 210 ? 6.307 15.548 -13.462 1.00 93.75 210 ARG A N 1
ATOM 1613 C CA . ARG A 1 210 ? 6.798 14.368 -12.730 1.00 93.75 210 ARG A CA 1
ATOM 1614 C C . ARG A 1 210 ? 6.214 13.059 -13.254 1.00 93.75 210 ARG A C 1
ATOM 1616 O O . ARG A 1 210 ? 6.454 12.007 -12.664 1.00 93.75 210 ARG A O 1
ATOM 1623 N N . ALA A 1 211 ? 5.431 13.108 -14.329 1.00 96.88 211 ALA A N 1
ATOM 1624 C CA . ALA A 1 211 ? 4.801 11.923 -14.870 1.00 96.88 211 ALA A CA 1
ATOM 1625 C C . ALA A 1 211 ? 5.850 10.895 -15.289 1.00 96.88 211 ALA A C 1
ATOM 1627 O O . ALA A 1 211 ? 6.732 11.177 -16.106 1.00 96.88 211 ALA A O 1
ATOM 1628 N N . ARG A 1 212 ? 5.707 9.684 -14.740 1.00 97.88 212 ARG A N 1
ATOM 1629 C CA . ARG A 1 212 ? 6.492 8.503 -15.109 1.00 97.88 212 ARG A CA 1
ATOM 1630 C C . ARG A 1 212 ? 7.995 8.623 -14.839 1.00 97.88 212 ARG A C 1
ATOM 1632 O O . ARG A 1 212 ? 8.766 7.851 -15.395 1.00 97.88 212 ARG A O 1
ATOM 1639 N N . THR A 1 213 ? 8.438 9.541 -13.974 1.00 97.50 213 THR A N 1
ATOM 1640 C CA . THR A 1 213 ? 9.860 9.633 -13.566 1.00 97.50 213 THR A CA 1
ATOM 1641 C C . THR A 1 213 ? 10.255 8.565 -12.540 1.00 97.50 213 THR A C 1
ATOM 1643 O O . THR A 1 213 ? 11.434 8.349 -12.271 1.00 97.50 213 THR A O 1
ATOM 1646 N N . ALA A 1 214 ? 9.265 7.920 -11.927 1.00 97.75 214 ALA A N 1
ATOM 1647 C CA . ALA A 1 214 ? 9.404 6.805 -11.002 1.00 97.75 214 ALA A CA 1
ATOM 1648 C C . ALA A 1 214 ? 8.100 5.992 -11.006 1.00 97.75 214 ALA A C 1
ATOM 1650 O O . ALA A 1 214 ? 7.051 6.502 -11.406 1.00 97.75 214 ALA A O 1
ATOM 1651 N N . LEU A 1 215 ? 8.159 4.749 -10.535 1.00 98.62 215 LEU A N 1
ATOM 1652 C CA . LEU A 1 215 ? 7.004 3.863 -10.426 1.00 98.62 215 LEU A CA 1
ATOM 1653 C C . LEU A 1 215 ? 6.584 3.747 -8.963 1.00 98.62 215 LEU A C 1
ATOM 1655 O O . LEU A 1 215 ? 7.363 3.275 -8.135 1.00 98.62 215 LEU A O 1
ATOM 1659 N N . ALA A 1 216 ? 5.359 4.139 -8.626 1.00 98.62 216 ALA A N 1
ATOM 1660 C CA . ALA A 1 216 ? 4.814 3.806 -7.319 1.00 98.62 216 ALA A CA 1
ATOM 1661 C C . ALA A 1 216 ? 4.495 2.310 -7.270 1.00 98.62 216 ALA A C 1
ATOM 1663 O O . ALA A 1 216 ? 3.754 1.800 -8.110 1.00 98.62 216 ALA A O 1
ATOM 1664 N N . VAL A 1 217 ? 5.066 1.621 -6.284 1.00 98.81 217 VAL A N 1
ATOM 1665 C CA . VAL A 1 217 ? 4.789 0.212 -5.985 1.00 98.81 217 VAL A CA 1
ATOM 1666 C C . VAL A 1 217 ? 4.411 0.154 -4.519 1.00 98.81 217 VAL A C 1
ATOM 1668 O O . VAL A 1 217 ? 5.267 0.221 -3.646 1.00 98.81 217 VAL A O 1
ATOM 1671 N N . GLU A 1 218 ? 3.118 0.103 -4.246 1.00 98.69 218 GLU A N 1
ATOM 1672 C CA . GLU A 1 218 ? 2.544 0.326 -2.928 1.00 98.69 218 GLU A CA 1
ATOM 1673 C C . GLU A 1 218 ? 2.181 -1.004 -2.248 1.00 98.69 218 GLU A C 1
ATOM 1675 O O . GLU A 1 218 ? 1.170 -1.620 -2.605 1.00 98.69 218 GLU A O 1
ATOM 1680 N N . PRO A 1 219 ? 2.940 -1.455 -1.232 1.00 98.62 219 PRO A N 1
ATOM 1681 C CA . PRO A 1 219 ? 2.558 -2.594 -0.406 1.00 98.62 219 PRO A CA 1
ATOM 1682 C C . PRO A 1 219 ? 1.268 -2.267 0.349 1.00 98.62 219 PRO A C 1
ATOM 1684 O O . PRO A 1 219 ? 1.247 -1.333 1.154 1.00 98.62 219 PRO A O 1
ATOM 1687 N N . CYS A 1 220 ? 0.212 -3.045 0.120 1.00 98.75 220 CYS A N 1
ATOM 1688 C CA . CYS A 1 220 ? -1.092 -2.896 0.760 1.00 98.75 220 CYS A CA 1
ATOM 1689 C C . CYS A 1 220 ? -1.552 -4.222 1.390 1.00 98.75 220 CYS A C 1
ATOM 1691 O O . CYS A 1 220 ? -1.450 -5.294 0.798 1.00 98.75 220 CYS A O 1
ATOM 1693 N N . THR A 1 221 ? -2.091 -4.184 2.607 1.00 98.81 221 THR A N 1
ATOM 1694 C CA . THR A 1 221 ? -2.581 -5.408 3.279 1.00 98.81 221 THR A CA 1
ATOM 1695 C C . THR A 1 221 ? -4.023 -5.752 2.910 1.00 98.81 221 THR A C 1
ATOM 1697 O O . THR A 1 221 ? -4.461 -6.874 3.151 1.00 98.81 221 THR A O 1
ATOM 1700 N N . ALA A 1 222 ? -4.740 -4.791 2.326 1.00 98.69 222 ALA A N 1
ATOM 1701 C CA . ALA A 1 222 ? -6.126 -4.885 1.885 1.00 98.69 222 ALA A CA 1
ATOM 1702 C C . ALA A 1 222 ? -6.322 -4.038 0.607 1.00 98.69 222 ALA A C 1
ATOM 1704 O O . ALA A 1 2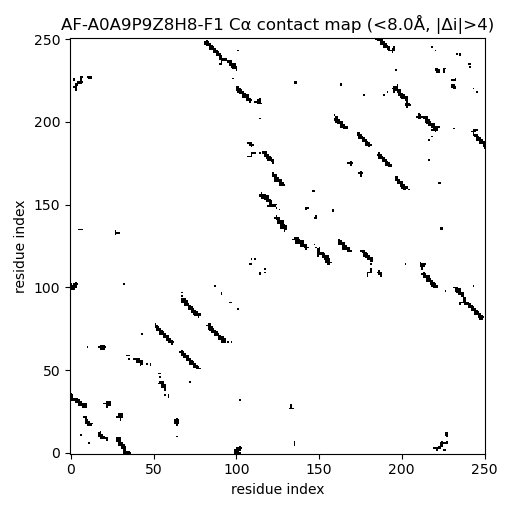22 ? -5.524 -3.118 0.374 1.00 98.69 222 ALA A O 1
ATOM 1705 N N . PRO A 1 223 ? -7.354 -4.308 -0.211 1.00 98.25 223 PRO A N 1
ATOM 1706 C CA . PRO A 1 223 ? -7.602 -3.560 -1.439 1.00 98.25 223 PRO A CA 1
ATOM 1707 C C . PRO A 1 223 ? -8.127 -2.139 -1.165 1.00 98.25 223 PRO A C 1
ATOM 1709 O O . PRO A 1 223 ? -8.513 -1.807 -0.038 1.00 98.25 223 PRO A O 1
ATOM 1712 N N . PRO A 1 224 ? -8.203 -1.281 -2.201 1.00 97.94 224 PRO A N 1
ATOM 1713 C CA . PRO A 1 224 ? -9.064 -0.106 -2.163 1.00 97.94 224 PRO A CA 1
ATOM 1714 C C . PRO A 1 224 ? -10.480 -0.457 -1.688 1.00 97.94 224 PRO A C 1
ATOM 1716 O O . PRO A 1 224 ? -11.020 -1.506 -2.025 1.00 97.94 224 PRO A O 1
ATOM 1719 N N . ASP A 1 225 ? -11.091 0.444 -0.924 1.00 98.31 225 ASP A N 1
ATOM 1720 C CA . ASP A 1 225 ? -12.453 0.324 -0.394 1.00 98.31 225 ASP A CA 1
ATOM 1721 C C . ASP A 1 225 ? -12.681 -0.799 0.634 1.00 98.31 225 ASP A C 1
ATOM 1723 O O . ASP A 1 225 ? -13.823 -1.100 0.986 1.00 98.31 225 ASP A O 1
ATOM 1727 N N . ALA A 1 226 ? -11.605 -1.362 1.198 1.00 98.25 226 ALA A N 1
ATOM 1728 C CA . ALA A 1 226 ? -11.667 -2.460 2.164 1.00 98.25 226 ALA A CA 1
ATOM 1729 C C . ALA A 1 226 ? -12.549 -2.178 3.392 1.00 98.25 226 ALA A C 1
ATOM 1731 O O . ALA A 1 226 ? -13.228 -3.082 3.865 1.00 98.25 226 ALA A O 1
ATOM 1732 N N . LEU A 1 227 ? -12.619 -0.934 3.893 1.00 98.25 227 LEU A N 1
ATOM 1733 C CA . LEU A 1 227 ? -13.521 -0.584 5.007 1.00 98.25 227 LEU A CA 1
ATOM 1734 C C . LEU A 1 227 ? -15.009 -0.786 4.673 1.00 98.25 227 LEU A C 1
ATOM 1736 O O . LEU A 1 227 ? -15.804 -1.023 5.580 1.00 98.25 227 LEU A O 1
ATOM 1740 N N . ARG A 1 228 ? -15.389 -0.718 3.390 1.00 97.94 228 ARG A N 1
ATOM 1741 C CA . ARG A 1 228 ? -16.757 -0.987 2.920 1.00 97.94 228 ARG A CA 1
ATOM 1742 C C . ARG A 1 228 ? -16.950 -2.440 2.505 1.00 97.94 228 ARG A C 1
ATOM 1744 O O . ARG A 1 228 ? -17.998 -3.003 2.806 1.00 97.94 228 ARG A O 1
ATOM 1751 N N . SER A 1 229 ? -15.976 -3.036 1.817 1.00 97.38 229 SER A N 1
ATOM 1752 C CA . SER A 1 229 ? -16.093 -4.416 1.325 1.00 97.38 229 SER A CA 1
ATOM 1753 C C . SER A 1 229 ? -15.836 -5.471 2.406 1.00 97.38 229 SER A C 1
ATOM 1755 O O . SER A 1 229 ? -16.310 -6.598 2.285 1.00 97.38 229 SER A O 1
ATOM 1757 N N . GLY A 1 230 ? -15.080 -5.125 3.450 1.00 97.19 230 GLY A N 1
ATOM 1758 C CA . GLY A 1 230 ? -14.570 -6.058 4.455 1.00 97.19 230 GLY A CA 1
ATOM 1759 C C . GLY A 1 230 ? -13.422 -6.943 3.958 1.00 97.19 230 GLY A C 1
ATOM 1760 O O . GLY A 1 230 ? -12.888 -7.731 4.737 1.00 97.19 230 GLY A O 1
ATOM 1761 N N . GLU A 1 231 ? -13.035 -6.830 2.684 1.00 97.88 231 GLU A N 1
ATOM 1762 C CA . GLU A 1 231 ? -12.021 -7.683 2.066 1.00 97.88 231 GLU A CA 1
ATOM 1763 C C . GLU A 1 231 ? -10.657 -7.429 2.707 1.00 97.88 231 GLU A C 1
ATOM 1765 O O . GLU A 1 231 ? -10.180 -6.296 2.769 1.00 97.88 231 GLU A O 1
ATOM 1770 N N . ASP A 1 232 ? -10.043 -8.500 3.205 1.00 98.12 232 ASP A N 1
ATOM 1771 C CA . ASP A 1 232 ? -8.684 -8.513 3.740 1.00 98.12 232 ASP A CA 1
ATOM 1772 C C . ASP A 1 232 ? -8.368 -7.505 4.862 1.00 98.12 232 ASP A C 1
ATOM 1774 O O . ASP A 1 232 ? -7.198 -7.284 5.195 1.00 98.12 232 ASP A O 1
ATOM 1778 N N . LEU A 1 233 ? -9.387 -6.952 5.522 1.00 97.50 233 LEU A N 1
ATOM 1779 C CA . LEU A 1 233 ? -9.193 -6.202 6.758 1.00 97.50 233 LEU A CA 1
ATOM 1780 C C . LEU A 1 233 ? -8.712 -7.135 7.868 1.00 97.50 233 LEU A C 1
ATOM 1782 O O . LEU A 1 233 ? -9.312 -8.176 8.139 1.00 97.50 233 LEU A O 1
ATOM 1786 N N . ALA A 1 234 ? -7.654 -6.732 8.563 1.00 98.25 234 ALA A N 1
ATOM 1787 C CA . ALA A 1 234 ? -7.301 -7.356 9.826 1.00 98.25 234 ALA A CA 1
ATOM 1788 C C . ALA A 1 234 ? -8.300 -6.922 10.908 1.00 98.25 234 ALA A C 1
ATOM 1790 O O . ALA A 1 234 ? -8.711 -5.763 10.939 1.00 98.25 234 ALA A O 1
ATOM 1791 N N . LEU A 1 235 ? -8.647 -7.822 11.830 1.00 98.25 235 LEU A N 1
ATOM 1792 C CA . LEU A 1 235 ? -9.238 -7.449 13.117 1.00 98.25 235 LEU A CA 1
ATOM 1793 C C . LEU A 1 235 ? -8.119 -7.420 14.157 1.00 98.25 235 LEU A C 1
ATOM 1795 O O . LEU A 1 235 ? -7.523 -8.452 14.459 1.00 98.25 235 LEU A O 1
ATOM 1799 N N . VAL A 1 236 ? -7.822 -6.246 14.702 1.00 98.75 236 VAL A N 1
ATOM 1800 C CA . VAL A 1 236 ? -6.845 -6.103 15.783 1.00 98.75 236 VAL A CA 1
ATOM 1801 C C . VAL A 1 236 ? -7.596 -6.135 17.105 1.00 98.75 236 VAL A C 1
ATOM 1803 O O . VAL A 1 236 ? -8.249 -5.158 17.469 1.00 98.75 236 VAL A O 1
ATOM 1806 N N . GLU A 1 237 ? -7.530 -7.262 17.810 1.00 98.75 237 GLU A N 1
ATOM 1807 C CA . GLU A 1 237 ? -8.179 -7.437 19.116 1.00 98.75 237 GLU A CA 1
ATOM 1808 C C . GLU A 1 237 ? -7.677 -6.424 20.164 1.00 98.75 237 GLU A C 1
ATOM 1810 O O . GLU A 1 237 ? -6.561 -5.906 20.034 1.00 98.75 237 GLU A O 1
ATOM 1815 N N . PRO A 1 238 ? -8.463 -6.126 21.216 1.00 98.75 238 PRO A N 1
ATOM 1816 C CA . PRO A 1 238 ? -8.043 -5.246 22.306 1.00 98.75 238 PRO A CA 1
ATOM 1817 C C . PRO A 1 238 ? -6.673 -5.630 22.875 1.00 98.75 238 PRO A C 1
ATOM 1819 O O . PRO A 1 238 ? -6.435 -6.773 23.264 1.00 98.75 238 PRO A O 1
ATOM 1822 N N . GLY A 1 239 ? -5.743 -4.674 22.903 1.00 98.56 239 GLY A N 1
ATOM 1823 C CA . GLY A 1 239 ? -4.373 -4.882 23.373 1.00 98.56 239 GLY A CA 1
ATOM 1824 C C . GLY A 1 239 ? -3.450 -5.642 22.411 1.00 98.56 239 GLY A C 1
ATOM 1825 O O . GLY A 1 239 ? -2.238 -5.636 22.643 1.00 98.56 239 GLY A O 1
ATOM 1826 N N . ALA A 1 240 ? -3.979 -6.246 21.342 1.00 98.75 240 ALA A N 1
ATOM 1827 C CA . ALA A 1 240 ? -3.198 -6.952 20.333 1.00 98.75 240 ALA A CA 1
ATOM 1828 C C . ALA A 1 240 ? -2.503 -5.985 19.363 1.00 98.75 240 ALA A C 1
ATOM 1830 O O . ALA A 1 240 ? -2.849 -4.804 19.257 1.00 98.75 240 ALA A O 1
ATOM 1831 N N . THR A 1 241 ? -1.522 -6.519 18.632 1.00 98.69 241 THR A N 1
ATOM 1832 C CA . THR A 1 241 ? -0.710 -5.775 17.666 1.00 98.69 241 THR A CA 1
ATOM 1833 C C . THR A 1 241 ? -0.736 -6.465 16.310 1.00 98.69 241 THR A C 1
ATOM 1835 O O . THR A 1 241 ? -0.353 -7.626 16.190 1.00 98.69 241 THR A O 1
ATOM 1838 N N . PHE A 1 242 ? -1.132 -5.725 15.279 1.00 98.81 242 PHE A N 1
ATOM 1839 C CA . PHE A 1 242 ? -0.923 -6.104 13.884 1.00 98.81 242 PHE A CA 1
ATOM 1840 C C . PHE A 1 242 ? 0.515 -5.795 13.454 1.00 98.81 242 PHE A C 1
ATOM 1842 O O . PHE A 1 242 ? 1.102 -4.820 13.926 1.00 98.81 242 PHE A O 1
ATOM 1849 N N . THR A 1 243 ? 1.086 -6.593 12.547 1.00 98.81 243 THR A N 1
ATOM 1850 C CA . THR A 1 243 ? 2.404 -6.340 11.944 1.00 98.81 243 THR A CA 1
ATOM 1851 C C . THR A 1 243 ? 2.394 -6.677 10.455 1.00 98.81 243 THR A C 1
ATOM 1853 O O . THR A 1 243 ? 1.890 -7.728 10.077 1.00 98.81 243 THR A O 1
ATOM 1856 N N . ALA A 1 244 ? 2.994 -5.814 9.634 1.00 98.62 244 ALA A N 1
ATOM 1857 C CA . ALA A 1 244 ? 3.296 -6.083 8.227 1.00 98.62 244 ALA A CA 1
ATOM 1858 C C . ALA A 1 244 ? 4.712 -5.612 7.888 1.00 98.62 244 ALA A C 1
ATOM 1860 O O . ALA A 1 244 ? 5.184 -4.608 8.437 1.00 98.62 244 ALA A O 1
ATOM 1861 N N . ARG A 1 245 ? 5.387 -6.323 6.983 1.00 98.69 245 ARG A N 1
ATOM 1862 C CA . ARG A 1 245 ? 6.763 -6.019 6.578 1.00 98.69 245 ARG A CA 1
ATOM 1863 C C . ARG A 1 245 ? 6.922 -5.996 5.071 1.00 98.69 245 ARG A C 1
ATOM 1865 O O . ARG A 1 245 ? 6.361 -6.805 4.339 1.00 98.69 245 ARG A O 1
ATOM 1872 N N . TRP A 1 246 ? 7.762 -5.081 4.629 1.00 98.75 246 TRP A N 1
ATOM 1873 C CA . TRP A 1 246 ? 8.231 -4.991 3.256 1.00 98.75 246 TRP A CA 1
ATOM 1874 C C . TRP A 1 246 ? 9.631 -4.391 3.254 1.00 98.75 246 TRP A C 1
ATOM 1876 O O . TRP A 1 246 ? 10.108 -3.901 4.279 1.00 98.75 246 TRP A O 1
ATOM 1886 N N . GLY A 1 247 ? 10.306 -4.411 2.119 1.00 98.38 247 GLY A N 1
ATOM 1887 C CA . GLY A 1 247 ? 11.615 -3.792 2.004 1.00 98.38 247 GLY A CA 1
ATOM 1888 C C . GLY A 1 247 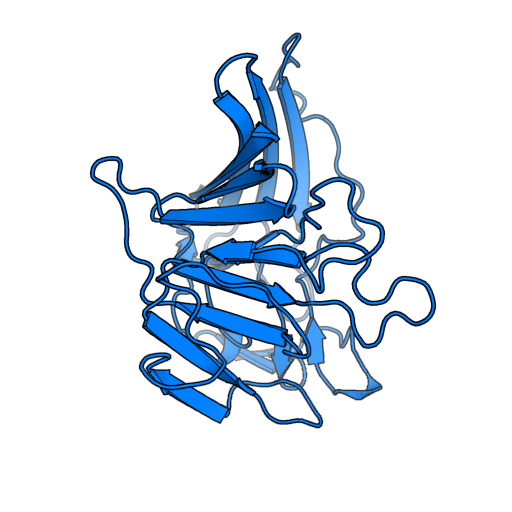? 12.037 -3.569 0.569 1.00 98.38 247 GLY A C 1
ATOM 1889 O O . GLY A 1 247 ? 11.361 -4.013 -0.354 1.00 98.38 247 GLY A O 1
ATOM 1890 N N . VAL A 1 248 ? 13.148 -2.856 0.401 1.00 98.25 248 VAL A N 1
ATOM 1891 C CA . VAL A 1 248 ? 13.709 -2.490 -0.900 1.00 98.25 248 VAL A CA 1
ATOM 1892 C C . VAL A 1 248 ? 15.190 -2.831 -0.938 1.00 98.25 248 VAL A C 1
ATOM 1894 O O . VAL A 1 248 ? 15.940 -2.465 -0.032 1.00 98.25 248 VAL A O 1
ATOM 1897 N N . VAL A 1 249 ? 15.616 -3.500 -2.006 1.00 97.25 249 VAL A N 1
ATOM 1898 C CA . VAL A 1 249 ? 17.008 -3.892 -2.249 1.00 97.25 249 VAL A CA 1
ATOM 1899 C C . VAL A 1 249 ? 17.455 -3.314 -3.586 1.00 97.25 249 VAL A C 1
ATOM 1901 O O . VAL A 1 249 ? 16.779 -3.516 -4.592 1.00 97.25 249 VAL A O 1
ATOM 1904 N N . ALA A 1 250 ? 18.583 -2.603 -3.602 1.00 94.56 250 ALA A N 1
ATOM 1905 C CA . ALA A 1 250 ? 19.209 -2.151 -4.844 1.00 94.56 250 ALA A CA 1
ATOM 1906 C C . ALA A 1 250 ? 19.833 -3.337 -5.596 1.00 94.56 250 ALA A C 1
ATOM 1908 O O . ALA A 1 250 ? 20.326 -4.281 -4.972 1.00 94.56 250 ALA A O 1
ATOM 1909 N N . ARG A 1 251 ? 19.793 -3.290 -6.926 1.00 90.69 251 ARG A N 1
ATOM 1910 C CA . ARG A 1 251 ? 20.231 -4.352 -7.834 1.00 90.69 251 ARG A CA 1
ATOM 1911 C C . ARG A 1 251 ? 21.079 -3.803 -8.967 1.00 90.69 251 ARG A C 1
ATOM 1913 O O . ARG A 1 251 ? 20.787 -2.678 -9.435 1.00 90.69 251 ARG A O 1
#

pLDDT: mean 97.16, std 2.45, range [83.31, 98.88]

Sequence (251 aa):
MPWPNRVGDGRWTWRGTEQQLPLSEPGRRNASHGLVRWASWRPVPDVAPAEDAVTLGVRLMAQPGWPWTMDLAMTYALDAGRGLSVTATARNLSEEAAPFAYGSHPYLTTGSARVDDDVLELPATTRLLTDDERKLPVGREPVGGTAYDFRGGRAIGDTVLDHAYTDLERGPDGRAVVSLRSPAGTGVDLWVDEAVRWVQVYTADDQGDRARTALAVEPCTAPPDALRSGEDLALVEPGATFTARWGVVAR

Organism: NCBI:txid2022672

Secondary structure (DSSP, 8-state):
---SSEEETTEEEETTEEEE---SBGGGTEEES-S-TTS--EE-TTSPPPSSEEEEEEEE--BTTB---EEEEEEEEEETTTEEEEEEEEEE-SSSPEEE--B--PEE--S-S-STTSEEE--EEEEEEE-TTT--EEEEEE-TTSTT--TT-EE-TT---EEEEEEE---TTS-EEEEEE-TTS-EEEEEE-TT--EEEEE--TTSGGGTTSSEEEEEESS-TTHHHH-TT-EEE-TT-EEEEEEEEEE-

Mean predicted aligned error: 2.9 Å

Radius of gyration: 18.18 Å; Cα contacts (8 Å, |Δi|>4): 657; chains: 1; bounding box: 49×38×48 Å

InterPro domains:
  IPR008183 Aldose 1-/Glucose-6-phosphate 1-epimerase [PF01263] (2-245)
  IPR011013 Galactose mutarotase-like domain superfamily [SSF74650] (2-246)
  IPR014718 Glycoside hydrolase-type carbohydrate-binding [G3DSA:2.70.98.10] (1-250)
  IPR037480 YihR-like [cd09022] (1-248)

Solvent-accessible surface area (backbone atoms only — not comparable to full-atom values): 12886 Å² total; per-residue (Å²): 47,57,31,25,50,38,25,64,68,14,48,32,64,57,98,87,42,82,29,53,38,72,57,72,36,66,94,46,39,18,19,49,40,45,80,51,79,85,54,84,68,40,73,36,90,93,52,80,70,53,101,48,31,46,46,32,28,42,75,46,67,52,45,82,48,40,85,52,30,29,47,34,37,40,34,44,37,56,37,100,89,64,28,39,38,38,40,40,36,41,29,27,73,31,93,56,65,38,79,34,26,43,43,50,82,50,67,47,63,52,80,52,81,45,43,42,66,21,28,35,26,35,44,41,48,32,35,47,38,54,42,89,79,58,63,45,76,76,51,70,46,70,18,78,95,46,96,72,52,22,61,84,49,40,56,44,48,92,62,84,42,82,38,42,29,25,70,59,51,56,50,99,86,50,31,31,58,37,37,41,28,32,87,88,64,34,18,36,35,40,38,30,34,73,55,40,49,25,37,35,34,30,32,41,76,88,53,62,96,58,37,25,42,34,38,31,56,17,54,12,26,25,51,63,29,22,74,64,71,58,46,60,49,42,73,28,42,53,72,32,68,45,69,41,43,36,32,41,29,83,79